Protein AF-A0A950X3Y6-F1 (afdb_monomer)

Sequence (242 aa):
MLLIHPIFLLFLLSPILNGQLRSEVRTFVQRAVPEGIIVFCGDAQAGDHTYELFLLRQHERRGIFIVGQADSTRSQIVYADTSLDLAAGQGFIPPEVVDHLAGLLAVTSPENAISSPADPSDIYPIGAALNTAIQPIAGFMFRSNSTVEILRELQESDAIPIDPAQAPIGAILISPTVYSRNGPVLIGAVGILGLDRQVYEPDFGKGGSWVPRGTLNDWIKRNNYTRQLFGFLLRAHPAVVR

Radius of gyration: 19.1 Å; Cα contacts (8 Å, |Δi|>4): 445; chains: 1; bounding box: 48×41×57 Å

Mean predicted aligned error: 9.98 Å

Foldseek 3Di:
DDDDDDDDPDPPPPPVVPPDDDPQVVVLLCQQEPPKDKDWLDWDDDDQKIKTKIWIGDPLAIWIWIWMDPDPRDIWTQDIWRWPPCVVSPPSDPPRRSVVVNVSVCVVCVVQDDDDFCDLSILQSQQVLVCVVCCQWQVDGQRHSTLVSVVVSCVVDPWDWDDLVPADAQKKKKQGFDADRSHRTDYIFIFGQHPVQFTWGQRSVVSGDTDGPGHSVSCCVVRCVPPDMIITDGHTDPPPPD

Structure (mmCIF, N/CA/C/O backbone):
data_AF-A0A950X3Y6-F1
#
_entry.id   AF-A0A950X3Y6-F1
#
loop_
_atom_site.group_PDB
_atom_site.id
_atom_site.type_symbol
_atom_site.label_atom_id
_atom_site.label_alt_id
_atom_site.label_comp_id
_atom_site.label_asym_id
_atom_site.label_entity_id
_atom_site.label_seq_id
_atom_site.pdbx_PDB_ins_code
_atom_site.Cartn_x
_atom_site.Cartn_y
_atom_site.Cartn_z
_atom_site.occupancy
_atom_site.B_iso_or_equiv
_atom_site.auth_seq_id
_atom_site.auth_comp_id
_atom_site.auth_asym_id
_atom_site.auth_atom_id
_atom_site.pdbx_PDB_model_num
ATOM 1 N N . MET A 1 1 ? 23.419 16.514 30.740 1.00 32.81 1 MET A N 1
ATOM 2 C CA . MET A 1 1 ? 23.377 17.193 29.428 1.00 32.81 1 MET A CA 1
ATOM 3 C C . MET A 1 1 ? 23.601 16.148 28.351 1.00 32.81 1 MET A C 1
ATOM 5 O O . MET A 1 1 ? 24.734 15.784 28.078 1.00 32.81 1 MET A O 1
ATOM 9 N N . LEU A 1 2 ? 22.499 15.602 27.838 1.00 32.84 2 LEU A N 1
ATOM 10 C CA . LEU A 1 2 ? 22.447 14.795 26.623 1.00 32.84 2 LEU A CA 1
ATOM 11 C C . LEU A 1 2 ? 22.308 15.754 25.444 1.00 32.84 2 LEU A C 1
ATOM 13 O O . LEU A 1 2 ? 21.406 16.584 25.478 1.00 32.84 2 LEU A O 1
ATOM 17 N N . LEU A 1 3 ? 23.160 15.627 24.432 1.00 29.06 3 LEU A N 1
ATOM 18 C CA . LEU A 1 3 ? 22.885 16.066 23.061 1.00 29.06 3 LEU A CA 1
ATOM 19 C C . LEU A 1 3 ? 23.927 15.413 22.146 1.00 29.06 3 LEU A C 1
ATOM 21 O O . LEU A 1 3 ? 24.934 16.000 21.771 1.00 29.06 3 LEU A O 1
ATOM 25 N N . ILE A 1 4 ? 23.686 14.141 21.842 1.00 35.12 4 ILE A N 1
ATOM 26 C CA . ILE A 1 4 ? 24.235 13.475 20.664 1.00 35.12 4 ILE A CA 1
ATOM 27 C C . ILE A 1 4 ? 23.011 13.151 19.816 1.00 35.12 4 ILE A C 1
ATOM 29 O O . ILE A 1 4 ? 22.180 12.382 20.286 1.00 35.12 4 ILE A O 1
ATOM 33 N N . HIS A 1 5 ? 22.886 13.797 18.654 1.00 28.08 5 HIS A N 1
ATOM 34 C CA . HIS A 1 5 ? 22.241 13.391 17.386 1.00 28.08 5 HIS A CA 1
ATOM 35 C C . HIS A 1 5 ? 22.128 14.653 16.493 1.00 28.08 5 HIS A C 1
ATOM 37 O O . HIS A 1 5 ? 21.909 15.729 17.052 1.00 28.08 5 HIS A O 1
ATOM 43 N N . PRO A 1 6 ? 22.244 14.577 15.147 1.00 38.50 6 PRO A N 1
ATOM 44 C CA . PRO A 1 6 ? 22.231 13.381 14.304 1.00 38.50 6 PRO A CA 1
ATOM 45 C C . PRO A 1 6 ? 23.420 13.315 13.318 1.00 38.50 6 PRO A C 1
ATOM 47 O O . PRO A 1 6 ? 23.513 14.076 12.358 1.00 38.50 6 PRO A O 1
ATOM 50 N N . ILE A 1 7 ? 24.292 12.325 13.499 1.00 35.47 7 ILE A N 1
ATOM 51 C CA . ILE A 1 7 ? 24.990 11.695 12.374 1.00 35.47 7 ILE A CA 1
ATOM 52 C C . ILE A 1 7 ? 24.038 10.600 11.909 1.00 35.47 7 ILE A C 1
ATOM 54 O O . ILE A 1 7 ? 23.814 9.677 12.674 1.00 35.47 7 ILE A O 1
ATOM 58 N N . PHE A 1 8 ? 23.421 10.761 10.739 1.00 30.84 8 PHE A N 1
ATOM 59 C CA . PHE A 1 8 ? 23.058 9.698 9.785 1.00 30.84 8 PHE A CA 1
ATOM 60 C C . PHE A 1 8 ? 22.229 10.312 8.649 1.00 30.84 8 PHE A C 1
ATOM 62 O O . PHE A 1 8 ? 21.053 10.030 8.455 1.00 30.84 8 PHE A O 1
ATOM 69 N N . LEU A 1 9 ? 22.882 11.172 7.870 1.00 31.69 9 LEU A N 1
ATOM 70 C CA . LEU A 1 9 ? 22.483 11.466 6.497 1.00 31.69 9 LEU A CA 1
ATOM 71 C C . LEU A 1 9 ? 23.306 10.514 5.616 1.00 31.69 9 LEU A C 1
ATOM 73 O O . LEU A 1 9 ? 24.276 10.906 4.973 1.00 31.69 9 LEU A O 1
ATOM 77 N N . LEU A 1 10 ? 23.007 9.213 5.706 1.00 31.02 10 LEU A N 1
ATOM 78 C CA . LEU A 1 10 ? 23.632 8.213 4.842 1.00 31.02 10 LEU A CA 1
ATOM 79 C C . LEU A 1 10 ? 22.970 8.307 3.468 1.00 31.02 10 LEU A C 1
ATOM 81 O O . LEU A 1 10 ? 21.911 7.734 3.221 1.00 31.02 10 LEU A O 1
ATOM 85 N N . PHE A 1 11 ? 23.640 9.011 2.561 1.00 36.50 11 PHE A N 1
ATOM 86 C CA . PHE A 1 11 ? 23.571 8.701 1.143 1.00 36.50 11 PHE A CA 1
ATOM 87 C C . PHE A 1 11 ? 24.065 7.262 0.947 1.00 36.50 11 PHE A C 1
ATOM 89 O O . PHE A 1 11 ? 25.255 7.025 0.766 1.00 36.50 11 PHE A O 1
ATOM 96 N N . LEU A 1 12 ? 23.155 6.292 0.967 1.00 36.03 12 LEU A N 1
ATOM 97 C CA . LEU A 1 12 ? 23.366 5.016 0.288 1.00 36.03 12 LEU A CA 1
ATOM 98 C C . LEU A 1 12 ? 22.612 5.061 -1.041 1.00 36.03 12 LEU A C 1
ATOM 100 O O . LEU A 1 12 ? 21.689 4.298 -1.302 1.00 36.03 12 LEU A O 1
ATOM 104 N N . LEU A 1 13 ? 23.048 5.987 -1.899 1.00 39.34 13 LEU A N 1
ATOM 105 C CA . LEU A 1 13 ? 23.038 5.742 -3.335 1.00 39.34 13 LEU A CA 1
ATOM 106 C C . LEU A 1 13 ? 24.005 4.576 -3.541 1.00 39.34 13 LEU A C 1
ATOM 108 O O . LEU A 1 13 ? 25.219 4.770 -3.527 1.00 39.34 13 LEU A O 1
ATOM 112 N N . SER A 1 14 ? 23.479 3.356 -3.624 1.00 33.72 14 SER A N 1
ATOM 113 C CA . SER A 1 14 ? 24.304 2.183 -3.900 1.00 33.72 14 SER A CA 1
ATOM 114 C C . SER A 1 14 ? 25.126 2.458 -5.175 1.00 33.72 14 SER A C 1
ATOM 116 O O . SER A 1 14 ? 24.531 2.811 -6.194 1.00 33.72 14 SER A O 1
ATOM 118 N N . PRO A 1 15 ? 26.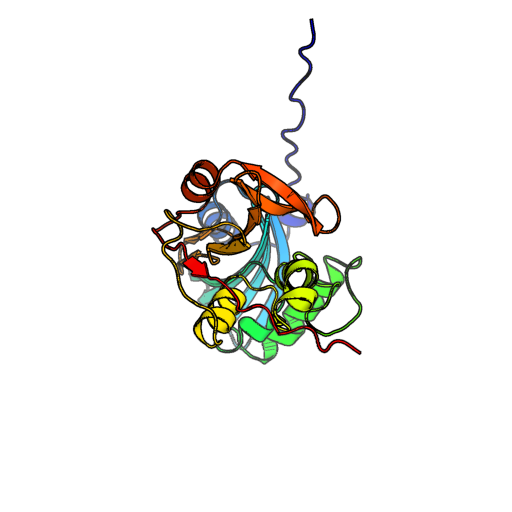468 2.349 -5.168 1.00 38.34 15 PRO A N 1
ATOM 119 C CA . PRO A 1 15 ? 27.323 2.708 -6.309 1.00 38.34 15 PRO A CA 1
ATOM 120 C C . PRO A 1 15 ? 27.077 1.850 -7.565 1.00 38.34 15 PRO A C 1
ATOM 122 O O . PRO A 1 15 ? 27.565 2.180 -8.642 1.00 38.34 15 PRO A O 1
ATOM 125 N N . ILE A 1 16 ? 26.252 0.805 -7.450 1.00 42.06 16 ILE A N 1
ATOM 126 C CA . ILE A 1 16 ? 25.737 -0.008 -8.558 1.00 42.06 16 ILE A CA 1
ATOM 127 C C . ILE A 1 16 ? 24.768 0.804 -9.454 1.00 42.06 16 ILE A C 1
ATOM 129 O O . ILE A 1 16 ? 24.673 0.550 -10.651 1.00 42.06 16 ILE A O 1
ATOM 133 N N . LEU A 1 17 ? 24.125 1.859 -8.927 1.00 44.47 17 LEU A N 1
ATOM 134 C CA . LEU A 1 17 ? 23.201 2.736 -9.670 1.00 44.47 17 LEU A CA 1
ATOM 135 C C . LEU A 1 17 ? 23.866 3.575 -10.774 1.00 44.47 17 LEU A C 1
ATOM 137 O O . LEU A 1 17 ? 23.176 4.056 -11.673 1.00 44.47 17 LEU A O 1
ATOM 141 N N . ASN A 1 18 ? 25.181 3.806 -10.723 1.00 40.81 18 ASN A N 1
ATOM 142 C CA . ASN A 1 18 ? 25.809 4.790 -11.609 1.00 40.81 18 ASN A CA 1
ATOM 143 C C . ASN A 1 18 ? 26.119 4.281 -13.026 1.00 40.81 18 ASN A C 1
ATOM 145 O O . ASN A 1 18 ? 26.407 5.110 -13.884 1.00 40.81 18 ASN A O 1
ATOM 149 N N . GLY A 1 19 ? 26.020 2.972 -13.292 1.00 45.81 19 GLY A N 1
ATOM 150 C CA . GLY A 1 19 ? 26.386 2.395 -14.593 1.00 45.81 19 GLY A CA 1
ATOM 151 C C . GLY A 1 19 ? 25.236 2.063 -15.553 1.00 45.81 19 GLY A C 1
ATOM 152 O O . GLY A 1 19 ? 25.482 2.004 -16.752 1.00 45.81 19 GLY A O 1
ATOM 153 N N . GLN A 1 20 ? 24.009 1.834 -15.065 1.00 61.56 20 GLN A N 1
ATOM 154 C CA . GLN A 1 20 ? 22.943 1.212 -15.880 1.00 61.56 20 GLN A CA 1
ATOM 155 C C . GLN A 1 20 ? 21.674 2.055 -16.074 1.00 61.56 20 GLN A C 1
ATOM 157 O O . GLN A 1 20 ? 20.976 1.858 -17.065 1.00 61.56 20 GLN A O 1
ATOM 162 N N . LEU A 1 21 ? 21.369 3.017 -15.193 1.00 73.25 21 LEU A N 1
ATOM 163 C CA . LEU A 1 21 ? 20.132 3.796 -15.308 1.00 73.25 21 LEU A CA 1
ATOM 164 C C . LEU A 1 21 ? 20.325 5.071 -16.139 1.00 73.25 21 LEU A C 1
ATOM 166 O O . LEU A 1 21 ? 21.166 5.916 -15.805 1.00 73.25 21 LEU A O 1
ATOM 170 N N . ARG A 1 22 ? 19.481 5.241 -17.162 1.00 76.62 22 ARG A N 1
ATOM 171 C CA . ARG A 1 22 ? 19.418 6.442 -18.009 1.00 76.62 22 ARG A CA 1
ATOM 172 C C . ARG A 1 22 ? 19.195 7.719 -17.191 1.00 76.62 22 ARG A C 1
ATOM 174 O O . ARG A 1 22 ? 18.467 7.726 -16.193 1.00 76.62 22 ARG A O 1
ATOM 181 N N . SER A 1 23 ? 19.812 8.818 -17.623 1.00 79.88 23 SER A N 1
ATOM 182 C CA . SER A 1 23 ? 19.736 10.131 -16.964 1.00 79.88 23 SER A CA 1
ATOM 183 C C . SER A 1 23 ? 18.307 10.658 -16.848 1.00 79.88 23 SER A C 1
ATOM 185 O O . SER A 1 23 ? 17.942 11.260 -15.833 1.00 79.88 23 SER A O 1
ATOM 187 N N . GLU A 1 24 ? 17.486 10.411 -17.865 1.00 83.38 24 GLU A N 1
ATOM 188 C CA . GLU A 1 24 ? 16.109 10.898 -17.959 1.00 83.38 24 GLU A CA 1
ATOM 189 C C . GLU A 1 24 ? 15.229 10.204 -16.921 1.00 83.38 24 GLU A C 1
ATOM 191 O O . GLU A 1 24 ? 14.524 10.870 -16.161 1.00 83.38 24 GLU A O 1
ATOM 196 N N . VAL A 1 25 ? 15.342 8.875 -16.833 1.00 85.56 25 VAL A N 1
ATOM 197 C CA . VAL A 1 25 ? 14.636 8.051 -15.846 1.00 85.56 25 VAL A CA 1
ATOM 198 C C . VAL A 1 25 ? 15.043 8.465 -14.444 1.00 85.56 25 VAL A C 1
ATOM 200 O O . VAL A 1 25 ? 14.186 8.720 -13.605 1.00 85.56 25 VAL A O 1
ATOM 203 N N . ARG A 1 26 ? 16.346 8.614 -14.188 1.00 83.88 26 ARG A N 1
ATOM 204 C CA . ARG A 1 26 ? 16.848 9.051 -12.880 1.00 83.88 26 ARG A CA 1
ATOM 205 C C . ARG A 1 26 ? 16.211 10.374 -12.450 1.00 83.88 26 ARG A C 1
ATOM 207 O O . ARG A 1 26 ? 15.714 10.489 -11.332 1.00 83.88 26 ARG A O 1
ATOM 214 N N . THR A 1 27 ? 16.184 11.350 -13.354 1.00 84.75 27 THR A N 1
ATOM 215 C CA . THR A 1 27 ? 15.605 12.679 -13.101 1.00 84.75 27 THR A CA 1
ATOM 216 C C . THR A 1 27 ? 14.086 12.617 -12.931 1.00 84.75 27 THR A C 1
ATOM 218 O O . THR A 1 27 ? 13.503 13.362 -12.142 1.00 84.75 27 THR A O 1
ATOM 221 N N . PHE A 1 28 ? 13.408 11.753 -13.684 1.00 87.06 28 PHE A N 1
ATOM 222 C CA . PHE A 1 28 ? 11.979 11.502 -13.531 1.00 87.06 28 PHE A CA 1
ATOM 223 C C . PHE A 1 28 ? 11.666 10.899 -12.158 1.00 87.06 28 PHE A C 1
ATOM 225 O O . PHE A 1 28 ? 10.874 11.468 -11.412 1.00 87.06 28 PHE A O 1
ATOM 232 N N . VAL A 1 29 ? 12.354 9.821 -11.794 1.00 86.56 29 VAL A N 1
ATOM 233 C CA . VAL A 1 29 ? 12.184 9.086 -10.537 1.00 86.56 29 VAL A CA 1
ATOM 234 C C . VAL A 1 29 ? 12.407 9.983 -9.318 1.00 86.56 29 VAL A C 1
ATOM 236 O O . VAL A 1 29 ? 11.584 9.998 -8.406 1.00 86.56 29 VAL A O 1
ATOM 239 N N . GLN A 1 30 ? 13.462 10.803 -9.327 1.00 83.88 30 GLN A N 1
ATOM 240 C CA . GLN A 1 30 ? 13.740 11.753 -8.241 1.00 83.88 30 GLN A CA 1
ATOM 241 C C . GLN A 1 30 ? 12.623 12.786 -8.038 1.00 83.88 30 GLN A C 1
ATOM 243 O O . GLN A 1 30 ? 12.381 13.217 -6.914 1.00 83.88 30 GLN A O 1
ATOM 248 N N . ARG A 1 31 ? 11.934 13.191 -9.112 1.00 86.00 31 ARG A N 1
ATOM 249 C CA . ARG A 1 31 ? 10.781 14.103 -9.030 1.00 86.00 31 ARG A CA 1
ATOM 250 C C . ARG A 1 31 ? 9.503 13.376 -8.626 1.00 86.00 31 ARG A C 1
ATOM 252 O O . ARG A 1 31 ? 8.691 13.937 -7.899 1.00 86.00 31 ARG A O 1
ATOM 259 N N . ALA A 1 32 ? 9.330 12.148 -9.108 1.00 85.56 32 ALA A N 1
ATOM 260 C CA . ALA A 1 32 ? 8.183 11.306 -8.807 1.00 85.56 32 ALA A CA 1
ATOM 261 C C . ALA A 1 32 ? 8.125 10.914 -7.330 1.00 85.56 32 ALA A C 1
ATOM 263 O O . ALA A 1 32 ? 7.038 10.760 -6.787 1.00 85.56 32 ALA A O 1
ATOM 264 N N . VAL A 1 33 ? 9.269 10.781 -6.668 1.00 82.50 33 VAL A N 1
ATOM 265 C CA . VAL A 1 33 ? 9.322 10.417 -5.256 1.00 82.50 33 VAL A CA 1
ATOM 266 C C . VAL A 1 33 ? 10.188 11.414 -4.482 1.00 82.50 33 VAL A C 1
ATOM 268 O O . VAL A 1 33 ? 11.354 11.135 -4.181 1.00 82.50 33 VAL A O 1
ATOM 271 N N . PRO A 1 34 ? 9.637 12.586 -4.137 1.00 69.81 34 PRO A N 1
ATOM 272 C CA . PRO A 1 34 ? 10.367 13.539 -3.321 1.00 69.81 34 PRO A CA 1
ATOM 273 C C . PRO A 1 34 ? 10.636 12.941 -1.932 1.00 69.81 34 PRO A C 1
ATOM 275 O O . PRO A 1 34 ? 9.748 12.359 -1.315 1.00 69.81 34 PRO A O 1
ATOM 278 N N . GLU A 1 35 ? 11.871 13.095 -1.445 1.00 74.62 35 GLU A N 1
ATOM 279 C CA . GLU A 1 35 ? 12.276 12.765 -0.064 1.00 74.62 35 GLU A CA 1
ATOM 280 C C . GLU A 1 35 ? 12.209 11.265 0.319 1.00 74.62 35 GLU A C 1
ATOM 282 O O . GLU A 1 35 ? 12.361 10.913 1.491 1.00 74.62 35 GLU A O 1
ATOM 287 N N . GLY A 1 36 ? 12.034 10.365 -0.657 1.00 74.88 36 GLY A N 1
ATOM 288 C CA . GLY A 1 36 ? 12.075 8.911 -0.466 1.00 74.88 36 GLY A CA 1
ATOM 289 C C . GLY A 1 36 ? 13.442 8.280 -0.765 1.00 74.88 36 GLY A C 1
ATOM 290 O O . GLY A 1 36 ? 14.256 8.821 -1.513 1.00 74.88 36 GLY A O 1
ATOM 291 N N . ILE A 1 37 ? 13.687 7.094 -0.204 1.00 80.81 37 ILE A N 1
ATOM 292 C CA . ILE A 1 37 ? 14.790 6.211 -0.608 1.00 80.81 37 ILE A CA 1
ATOM 293 C C . ILE A 1 37 ? 14.275 5.309 -1.724 1.00 80.81 37 ILE A C 1
ATOM 295 O O . ILE A 1 37 ? 13.248 4.653 -1.566 1.00 80.81 37 ILE A O 1
ATOM 299 N N . ILE A 1 38 ? 15.004 5.260 -2.834 1.00 81.94 38 ILE A N 1
ATOM 300 C CA . ILE A 1 38 ? 14.602 4.526 -4.031 1.00 81.94 38 ILE A CA 1
ATOM 301 C C . ILE A 1 38 ? 15.713 3.557 -4.412 1.00 81.94 38 ILE A C 1
ATOM 303 O O . ILE A 1 38 ? 16.882 3.944 -4.480 1.00 81.94 38 ILE A O 1
ATOM 307 N N . VAL A 1 39 ? 15.345 2.309 -4.680 1.00 82.44 39 VAL A N 1
ATOM 308 C CA . VAL A 1 39 ? 16.257 1.248 -5.107 1.00 82.44 39 VAL A CA 1
ATOM 309 C C . VAL A 1 39 ? 15.778 0.721 -6.450 1.00 82.44 39 VAL A C 1
ATOM 311 O O . VAL A 1 39 ? 14.642 0.279 -6.565 1.00 82.44 39 VAL A O 1
ATOM 314 N N . PHE A 1 40 ? 16.637 0.776 -7.465 1.00 85.00 40 PHE A N 1
ATOM 315 C CA . PHE A 1 40 ? 16.382 0.127 -8.749 1.00 85.00 40 PHE A CA 1
ATOM 316 C C . PHE A 1 40 ? 16.613 -1.381 -8.615 1.00 85.00 40 PHE A C 1
ATOM 318 O O . PHE A 1 40 ? 17.670 -1.791 -8.133 1.00 85.00 40 PHE A O 1
ATOM 325 N N . CYS A 1 41 ? 15.635 -2.184 -9.031 1.00 83.19 41 CYS A N 1
ATOM 326 C CA . CYS A 1 41 ? 15.679 -3.646 -8.926 1.00 83.19 41 CYS A CA 1
ATOM 327 C C . CYS A 1 41 ? 16.042 -4.329 -10.248 1.00 83.19 41 CYS A C 1
ATOM 329 O O . CYS A 1 41 ? 16.530 -5.454 -10.241 1.00 83.19 41 CYS A O 1
ATOM 331 N N . GLY A 1 42 ? 15.806 -3.655 -11.372 1.00 85.31 42 GLY A N 1
ATOM 332 C CA . GLY A 1 42 ? 16.021 -4.181 -12.715 1.00 85.31 42 GLY A CA 1
ATOM 333 C C . GLY A 1 42 ? 14.907 -3.752 -13.663 1.00 85.31 42 GLY A C 1
ATOM 334 O O . GLY A 1 42 ? 14.001 -3.001 -13.287 1.00 85.31 42 GLY A O 1
ATOM 335 N N . ASP A 1 43 ? 14.984 -4.231 -14.897 1.00 89.19 43 ASP A N 1
ATOM 336 C CA . ASP A 1 43 ? 14.019 -3.937 -15.946 1.00 89.19 43 ASP A CA 1
ATOM 337 C C . ASP A 1 43 ? 13.536 -5.198 -16.663 1.00 89.19 43 ASP A C 1
ATOM 339 O O . ASP A 1 43 ? 14.167 -6.252 -16.623 1.00 89.19 43 ASP A O 1
ATOM 343 N N . ALA A 1 44 ? 12.388 -5.067 -17.313 1.00 88.88 44 ALA A N 1
ATOM 344 C CA . ALA A 1 44 ? 11.788 -6.075 -18.164 1.00 88.88 44 ALA A CA 1
ATOM 345 C C . ALA A 1 44 ? 11.319 -5.428 -19.472 1.00 88.88 44 ALA A C 1
ATOM 347 O O . ALA A 1 44 ? 10.968 -4.247 -19.516 1.00 88.88 44 ALA A O 1
ATOM 348 N N . GLN A 1 45 ? 11.308 -6.213 -20.545 1.00 87.44 45 GLN A N 1
ATOM 349 C CA . GLN A 1 45 ? 10.961 -5.751 -21.887 1.00 87.44 45 GLN A CA 1
ATOM 350 C C . GLN A 1 45 ? 9.665 -6.412 -22.354 1.00 87.44 45 GLN A C 1
ATOM 352 O O . GLN A 1 45 ? 9.490 -7.618 -22.179 1.00 87.44 45 GLN A O 1
ATOM 357 N N . ALA A 1 46 ? 8.795 -5.637 -22.996 1.00 87.19 46 ALA A N 1
ATOM 358 C CA . ALA A 1 46 ? 7.649 -6.145 -23.746 1.00 87.19 46 ALA A CA 1
ATOM 359 C C . ALA A 1 46 ? 7.453 -5.325 -25.022 1.00 87.19 46 ALA A C 1
ATOM 361 O O . ALA A 1 46 ? 7.183 -4.122 -24.978 1.00 87.19 46 ALA A O 1
ATOM 362 N N . GLY A 1 47 ? 7.620 -5.980 -26.174 1.00 83.94 47 GLY A N 1
ATOM 363 C CA . GLY A 1 47 ? 7.706 -5.291 -27.462 1.00 83.94 47 GLY A CA 1
ATOM 364 C C . GLY A 1 47 ? 8.823 -4.241 -27.453 1.00 83.94 47 GLY A C 1
ATOM 365 O O . GLY A 1 47 ? 9.946 -4.540 -27.057 1.00 83.94 47 GLY A O 1
ATOM 366 N N . ASP A 1 48 ? 8.486 -3.010 -27.841 1.00 83.19 48 ASP A N 1
ATOM 367 C CA . ASP A 1 48 ? 9.412 -1.865 -27.859 1.00 83.19 48 ASP A CA 1
ATOM 368 C C . ASP A 1 48 ? 9.455 -1.078 -26.531 1.00 83.19 48 ASP A C 1
ATOM 370 O O . ASP A 1 48 ? 10.027 0.012 -26.469 1.00 83.19 48 ASP A O 1
ATOM 374 N N . HIS A 1 49 ? 8.813 -1.586 -25.473 1.00 85.88 49 HIS A N 1
ATOM 375 C CA . HIS A 1 49 ? 8.665 -0.882 -24.200 1.00 85.88 49 HIS A CA 1
ATOM 376 C C . HIS A 1 49 ? 9.526 -1.524 -23.113 1.00 85.88 49 HIS A C 1
ATOM 378 O O . HIS A 1 49 ? 9.496 -2.738 -22.899 1.00 85.88 49 HIS A O 1
ATOM 384 N N . THR A 1 50 ? 10.238 -0.675 -22.373 1.00 87.75 50 THR A N 1
ATOM 385 C CA . THR A 1 50 ? 10.986 -1.061 -21.175 1.00 87.75 50 THR A CA 1
ATOM 386 C C . THR A 1 50 ? 10.206 -0.679 -19.921 1.00 87.75 50 THR A C 1
ATOM 388 O O . THR A 1 50 ? 9.713 0.449 -19.804 1.00 87.75 50 THR A O 1
ATOM 391 N N . TYR A 1 51 ? 10.142 -1.610 -18.975 1.00 90.25 51 TYR A N 1
ATOM 392 C CA . TYR A 1 51 ? 9.516 -1.453 -17.669 1.00 90.25 51 TYR A CA 1
ATOM 393 C C . TYR A 1 51 ? 10.580 -1.590 -16.591 1.00 90.25 51 TYR A C 1
ATOM 395 O O . TYR A 1 51 ? 11.173 -2.649 -16.429 1.00 90.25 51 TYR A O 1
ATOM 403 N N . GLU A 1 52 ? 10.821 -0.517 -15.855 1.00 90.81 52 GLU A N 1
ATOM 404 C CA . GLU A 1 52 ? 11.830 -0.444 -14.804 1.00 90.81 52 GLU A CA 1
ATOM 405 C C . GLU A 1 52 ? 11.142 -0.537 -13.441 1.00 90.81 52 GLU A C 1
ATOM 407 O O . GLU A 1 52 ? 10.205 0.213 -13.142 1.00 90.81 52 GLU A O 1
ATOM 412 N N . LEU A 1 53 ? 11.609 -1.467 -12.613 1.00 89.00 53 LEU A N 1
ATOM 413 C CA . LEU A 1 53 ? 11.076 -1.717 -11.283 1.00 89.00 53 LEU A CA 1
ATOM 414 C C . LEU A 1 53 ? 11.925 -1.023 -10.225 1.00 89.00 53 LEU A C 1
ATOM 416 O O . LEU A 1 53 ? 13.154 -1.157 -10.184 1.00 89.00 53 LEU A O 1
ATOM 420 N N . PHE A 1 54 ? 11.236 -0.356 -9.308 1.00 88.44 54 PHE A N 1
ATOM 421 C CA . PHE A 1 54 ? 11.855 0.303 -8.178 1.00 88.44 54 PHE A CA 1
ATOM 422 C C . PHE A 1 54 ? 11.162 -0.074 -6.874 1.00 88.44 54 PHE A C 1
ATOM 424 O O . PHE A 1 54 ? 9.935 -0.032 -6.762 1.00 88.44 54 PHE A O 1
ATOM 431 N N . LEU A 1 55 ? 11.970 -0.358 -5.856 1.00 85.62 55 LEU A N 1
ATOM 432 C CA . LEU A 1 55 ? 11.528 -0.365 -4.471 1.00 85.62 55 LEU A CA 1
ATOM 433 C C . LEU A 1 55 ? 11.605 1.052 -3.920 1.00 85.62 55 LEU A C 1
ATOM 435 O O . LEU A 1 55 ? 12.620 1.743 -4.041 1.00 85.62 55 LEU A O 1
ATOM 439 N N . LEU A 1 56 ? 10.523 1.463 -3.280 1.00 82.81 56 LEU A N 1
ATOM 440 C CA . LEU A 1 56 ? 10.383 2.761 -2.661 1.00 82.81 56 LEU A CA 1
ATOM 441 C C . LEU A 1 56 ? 10.275 2.615 -1.148 1.00 82.81 56 LEU A C 1
ATOM 443 O O . LEU A 1 56 ? 9.537 1.777 -0.634 1.00 82.81 56 LEU A O 1
ATOM 447 N N . ARG A 1 57 ? 10.967 3.488 -0.421 1.00 80.25 57 ARG A N 1
ATOM 448 C CA . ARG A 1 57 ? 10.814 3.659 1.018 1.00 80.25 57 ARG A CA 1
ATOM 449 C C . ARG A 1 57 ? 10.599 5.128 1.362 1.00 80.25 57 ARG A C 1
ATOM 451 O O . ARG A 1 57 ? 11.447 5.968 1.075 1.00 80.25 57 ARG A O 1
ATOM 458 N N . GLN A 1 58 ? 9.498 5.417 2.045 1.00 79.12 58 GLN A N 1
ATOM 459 C CA . GLN A 1 58 ? 9.159 6.750 2.542 1.00 79.12 58 GLN A CA 1
ATOM 460 C C . GLN A 1 58 ? 8.876 6.643 4.042 1.00 79.12 58 GLN A C 1
ATOM 462 O O . GLN A 1 58 ? 7.942 5.963 4.463 1.00 79.12 58 GLN A O 1
ATOM 467 N N . HIS A 1 59 ? 9.716 7.273 4.867 1.00 78.81 59 HIS A N 1
ATOM 468 C CA . HIS A 1 59 ? 9.729 7.056 6.319 1.00 78.81 59 HIS A CA 1
ATOM 469 C C . HIS A 1 59 ? 9.873 5.554 6.680 1.00 78.81 59 HIS A C 1
ATOM 471 O O . HIS A 1 59 ? 10.866 4.908 6.328 1.00 78.81 59 HIS A O 1
ATOM 477 N N . GLU A 1 60 ? 8.896 4.989 7.392 1.00 72.56 60 GLU A N 1
ATOM 478 C CA . GLU A 1 60 ? 8.830 3.568 7.773 1.00 72.56 60 GLU A CA 1
ATOM 479 C C . GLU A 1 60 ? 7.986 2.734 6.798 1.00 72.56 60 GLU A C 1
ATOM 481 O O . GLU A 1 60 ? 7.782 1.542 7.017 1.00 72.56 60 GLU A O 1
ATOM 486 N N . ARG A 1 61 ? 7.505 3.349 5.715 1.00 79.38 61 ARG A N 1
ATOM 487 C CA . ARG A 1 61 ? 6.675 2.706 4.696 1.00 79.38 61 ARG A CA 1
ATOM 488 C C . ARG A 1 61 ? 7.534 2.200 3.565 1.00 79.38 61 ARG A C 1
ATOM 490 O O . ARG A 1 61 ? 8.562 2.799 3.239 1.00 79.38 61 ARG A O 1
ATOM 497 N N . ARG A 1 62 ? 7.085 1.113 2.956 1.00 79.12 62 ARG A N 1
ATOM 498 C CA . ARG A 1 62 ? 7.695 0.540 1.765 1.00 79.12 62 ARG A CA 1
ATOM 499 C C . ARG A 1 62 ? 6.622 0.294 0.723 1.00 79.12 62 ARG A C 1
ATOM 501 O O . ARG A 1 62 ? 5.449 0.165 1.056 1.00 79.12 62 ARG A O 1
ATOM 508 N N . GLY A 1 63 ? 7.053 0.266 -0.521 1.00 83.56 63 GLY A N 1
ATOM 509 C CA . GLY A 1 63 ? 6.206 -0.033 -1.653 1.00 83.56 63 GLY A CA 1
ATOM 510 C C . GLY A 1 63 ? 7.037 -0.260 -2.900 1.00 83.56 63 GLY A C 1
ATOM 511 O O . GLY A 1 63 ? 8.270 -0.197 -2.872 1.00 83.56 63 GLY A O 1
ATOM 512 N N . ILE A 1 64 ? 6.346 -0.484 -4.000 1.00 86.62 64 ILE A N 1
ATOM 513 C CA . ILE A 1 64 ? 6.916 -0.512 -5.338 1.00 86.62 64 ILE A CA 1
ATOM 514 C C . ILE A 1 64 ? 6.359 0.617 -6.161 1.00 86.62 64 ILE A C 1
ATOM 516 O O . ILE A 1 64 ? 5.242 1.088 -5.953 1.00 86.62 64 ILE A O 1
ATOM 520 N N . PHE A 1 65 ? 7.134 1.006 -7.156 1.00 90.06 65 PHE A N 1
ATOM 521 C CA . PHE A 1 65 ? 6.582 1.659 -8.320 1.00 90.06 65 PHE A CA 1
ATOM 522 C C . PHE A 1 65 ? 7.307 1.176 -9.569 1.00 90.06 65 PHE A C 1
ATOM 524 O O . PHE A 1 65 ? 8.474 0.779 -9.536 1.00 90.06 65 PHE A O 1
ATOM 531 N N . ILE A 1 66 ? 6.579 1.192 -10.674 1.00 90.94 66 ILE A N 1
ATOM 532 C CA . ILE A 1 66 ? 7.035 0.729 -11.974 1.00 90.94 66 ILE A CA 1
ATOM 533 C C . ILE A 1 66 ? 6.957 1.898 -12.933 1.00 90.94 66 ILE A C 1
ATOM 535 O O . ILE A 1 66 ? 5.912 2.543 -13.084 1.00 90.94 66 ILE A O 1
ATOM 539 N N . VAL A 1 67 ? 8.079 2.154 -13.589 1.00 91.50 67 VAL A N 1
ATOM 540 C CA . VAL A 1 67 ? 8.191 3.150 -14.644 1.00 91.50 67 VAL A CA 1
ATOM 541 C C . VAL A 1 67 ? 8.129 2.425 -15.973 1.00 91.50 67 VAL A C 1
ATOM 543 O O . VAL A 1 67 ? 8.937 1.547 -16.244 1.00 91.50 67 VAL A O 1
ATOM 546 N N . GLY A 1 68 ? 7.162 2.792 -16.803 1.00 89.06 68 GLY A N 1
ATOM 547 C CA . GLY A 1 68 ? 7.090 2.334 -18.184 1.00 89.06 68 GLY A CA 1
ATOM 548 C C . GLY A 1 68 ? 7.578 3.423 -19.120 1.00 89.06 68 GLY A C 1
ATOM 549 O O . GLY A 1 68 ? 7.299 4.611 -18.913 1.00 89.06 68 GLY A O 1
ATOM 550 N N . GLN A 1 69 ? 8.268 3.015 -20.176 1.00 81.25 69 GLN A N 1
ATOM 551 C CA . GLN A 1 69 ? 8.617 3.901 -21.276 1.00 81.25 69 GLN A CA 1
ATOM 552 C C . GLN A 1 69 ? 7.683 3.685 -22.450 1.00 81.25 69 GLN A C 1
ATOM 554 O O . GLN A 1 69 ? 7.670 2.605 -23.024 1.00 81.25 69 GLN A O 1
ATOM 559 N N . ALA A 1 70 ? 6.915 4.717 -22.794 1.00 63.94 70 ALA A N 1
ATOM 560 C CA . ALA A 1 70 ? 6.041 4.700 -23.968 1.00 63.94 70 ALA A CA 1
ATOM 561 C C . ALA A 1 70 ? 6.812 4.964 -25.277 1.00 63.94 70 ALA A C 1
ATOM 563 O O . ALA A 1 70 ? 6.356 4.588 -26.350 1.00 63.94 70 ALA A O 1
ATOM 564 N N . ASP A 1 71 ? 7.964 5.640 -25.187 1.00 63.88 71 ASP A N 1
ATOM 565 C CA . ASP A 1 71 ? 8.905 5.899 -26.280 1.00 63.88 71 ASP A CA 1
ATOM 566 C C . ASP A 1 71 ? 10.315 6.179 -25.714 1.00 63.88 71 ASP A C 1
ATOM 568 O O . ASP A 1 71 ? 10.510 6.233 -24.495 1.00 63.88 71 ASP A O 1
ATOM 572 N N . SER A 1 72 ? 11.305 6.400 -26.588 1.00 59.88 72 SER A N 1
ATOM 573 C CA . SER A 1 72 ? 12.708 6.659 -26.215 1.00 59.88 72 SER A CA 1
ATOM 574 C C . SER A 1 72 ? 12.936 7.931 -25.383 1.00 59.88 72 SER A C 1
ATOM 576 O O . SER A 1 72 ? 14.058 8.172 -24.936 1.00 59.88 72 SER A O 1
ATOM 578 N N . THR A 1 73 ? 11.904 8.749 -25.162 1.00 65.38 73 THR A N 1
ATOM 579 C CA . THR A 1 73 ? 12.006 10.066 -24.518 1.00 65.38 73 THR A CA 1
ATOM 580 C C . THR A 1 73 ? 11.054 10.268 -23.339 1.00 65.38 73 THR A C 1
ATOM 582 O O . THR A 1 73 ? 11.237 11.216 -22.571 1.00 65.38 73 THR A O 1
ATOM 585 N N . ARG A 1 74 ? 10.040 9.411 -23.160 1.00 78.81 74 ARG A N 1
ATOM 586 C CA . ARG A 1 74 ? 8.967 9.613 -22.176 1.00 78.81 74 ARG A CA 1
ATOM 587 C C . ARG A 1 74 ? 8.820 8.431 -21.231 1.00 78.81 74 ARG A C 1
ATOM 589 O O . ARG A 1 74 ? 8.323 7.366 -21.588 1.00 78.81 74 ARG A O 1
ATOM 596 N N . SER A 1 75 ? 9.207 8.682 -19.983 1.00 87.50 75 SER A N 1
ATOM 597 C CA . SER A 1 75 ? 8.979 7.804 -18.834 1.00 87.50 75 SER A CA 1
ATOM 598 C C . SER A 1 75 ? 7.730 8.245 -18.068 1.00 87.50 75 SER A C 1
ATOM 600 O O . SER A 1 75 ? 7.519 9.444 -17.880 1.00 87.50 75 SER A O 1
ATOM 602 N N . GLN A 1 76 ? 6.914 7.291 -17.625 1.00 90.19 76 GLN A N 1
ATOM 603 C CA . GLN A 1 76 ? 5.730 7.541 -16.797 1.00 90.19 76 GLN A CA 1
ATOM 604 C C . GLN A 1 76 ? 5.575 6.455 -15.730 1.00 90.19 76 GLN A C 1
ATOM 606 O O . GLN A 1 76 ? 5.994 5.316 -15.935 1.00 90.19 76 GLN A O 1
ATOM 611 N N . ILE A 1 77 ? 4.927 6.785 -14.612 1.00 90.69 77 ILE A N 1
ATOM 612 C CA . ILE A 1 77 ? 4.530 5.772 -13.626 1.00 90.69 77 ILE A CA 1
ATOM 613 C C . ILE A 1 77 ? 3.371 4.967 -14.212 1.00 90.69 77 ILE A C 1
ATOM 615 O O . ILE A 1 77 ? 2.328 5.528 -14.558 1.00 90.69 77 ILE A O 1
ATOM 619 N N . VAL A 1 78 ? 3.568 3.657 -14.318 1.00 89.94 78 VAL A N 1
ATOM 620 C CA . VAL A 1 78 ? 2.551 2.694 -14.764 1.00 89.94 78 VAL A CA 1
ATOM 621 C C . VAL A 1 78 ? 1.788 2.145 -13.566 1.00 89.94 78 VAL A C 1
ATOM 623 O O . VAL A 1 78 ? 0.564 2.048 -13.599 1.00 89.94 78 VAL A O 1
ATOM 626 N N . TYR A 1 79 ? 2.509 1.850 -12.489 1.00 89.19 79 TYR A N 1
ATOM 627 C CA . TYR A 1 79 ? 1.959 1.260 -11.279 1.00 89.19 79 TYR A CA 1
ATOM 628 C C . TYR A 1 79 ? 2.736 1.743 -10.057 1.00 89.19 79 TYR A C 1
ATOM 630 O O . TYR A 1 79 ? 3.949 1.938 -10.148 1.00 89.19 79 TYR A O 1
ATOM 638 N N . ALA A 1 80 ? 2.058 1.940 -8.930 1.00 88.81 80 ALA A N 1
ATOM 639 C CA . ALA A 1 80 ? 2.696 2.161 -7.639 1.00 88.81 80 ALA A CA 1
ATOM 640 C C . ALA A 1 80 ? 1.778 1.696 -6.510 1.00 88.81 80 ALA A C 1
ATOM 642 O O . ALA A 1 80 ? 0.596 2.039 -6.505 1.00 88.81 80 ALA A O 1
ATOM 643 N N . ASP A 1 81 ? 2.326 0.959 -5.547 1.00 85.38 81 ASP A N 1
ATOM 644 C CA . ASP A 1 81 ? 1.567 0.488 -4.389 1.00 85.38 81 ASP A CA 1
ATOM 645 C C . ASP A 1 81 ? 2.460 0.137 -3.187 1.00 85.38 81 ASP A C 1
ATOM 647 O O . ASP A 1 81 ? 3.684 0.099 -3.295 1.00 85.38 81 ASP A O 1
ATOM 651 N N . THR A 1 82 ? 1.847 -0.117 -2.030 1.00 81.00 82 THR A N 1
ATOM 652 C CA . THR A 1 82 ? 2.484 -0.602 -0.799 1.00 81.00 82 THR A CA 1
ATOM 653 C C . THR A 1 82 ? 2.838 -2.082 -0.847 1.00 81.00 82 THR A C 1
ATOM 655 O O . THR A 1 82 ? 3.816 -2.481 -0.221 1.00 81.00 82 THR A O 1
ATOM 658 N N . SER A 1 83 ? 2.048 -2.901 -1.548 1.00 73.94 83 SER A N 1
ATOM 659 C CA . SER A 1 83 ? 2.318 -4.337 -1.682 1.00 73.94 83 SER A CA 1
ATOM 660 C C . SER A 1 83 ? 3.226 -4.616 -2.861 1.00 73.94 83 SER A C 1
ATOM 662 O O . SER A 1 83 ? 3.150 -3.942 -3.889 1.00 73.94 83 SER A O 1
ATOM 664 N N . LEU A 1 84 ? 4.062 -5.639 -2.705 1.00 66.06 84 LEU A N 1
ATOM 665 C CA . LEU A 1 84 ? 4.872 -6.182 -3.789 1.00 66.06 84 LEU A CA 1
ATOM 666 C C . LEU A 1 84 ? 4.107 -7.188 -4.650 1.00 66.06 84 LEU A C 1
ATOM 668 O O . LEU A 1 84 ? 4.690 -7.783 -5.555 1.00 66.06 84 LEU A O 1
ATOM 672 N N . ASP A 1 85 ? 2.815 -7.372 -4.382 1.00 68.00 85 ASP A N 1
ATOM 673 C CA . ASP A 1 85 ? 1.928 -8.165 -5.211 1.00 68.00 85 ASP A CA 1
ATOM 674 C C . ASP A 1 85 ? 1.682 -7.457 -6.548 1.00 68.00 85 ASP A C 1
ATOM 676 O O . ASP A 1 85 ? 0.796 -6.613 -6.710 1.00 68.00 85 ASP A O 1
ATOM 680 N N . LEU A 1 86 ? 2.500 -7.818 -7.534 1.00 70.19 86 LEU A N 1
ATOM 681 C CA . LEU A 1 86 ? 2.363 -7.348 -8.907 1.00 70.19 86 LEU A CA 1
ATOM 682 C C . LEU A 1 86 ? 1.083 -7.853 -9.583 1.00 70.19 86 LEU A C 1
ATOM 684 O O . LEU A 1 86 ? 0.700 -7.294 -10.613 1.00 70.19 86 LEU A O 1
ATOM 688 N N . ALA A 1 87 ? 0.397 -8.860 -9.023 1.00 64.38 87 ALA A N 1
ATOM 689 C CA . ALA A 1 87 ? -0.878 -9.321 -9.559 1.00 64.38 87 ALA A CA 1
ATOM 690 C C . ALA A 1 87 ? -1.971 -8.249 -9.425 1.00 64.38 87 ALA A C 1
ATOM 692 O O . ALA A 1 87 ? -2.816 -8.134 -10.311 1.00 64.38 87 ALA A O 1
ATOM 693 N N . ALA A 1 88 ? -1.905 -7.394 -8.399 1.00 61.41 88 ALA A N 1
ATOM 694 C CA . ALA A 1 88 ? -2.795 -6.236 -8.262 1.00 61.41 88 ALA A CA 1
ATOM 695 C C . ALA A 1 88 ? -2.582 -5.180 -9.371 1.00 61.41 88 ALA A C 1
ATOM 697 O O . ALA A 1 88 ? -3.474 -4.387 -9.666 1.00 61.41 88 ALA A O 1
ATOM 698 N N . GLY A 1 89 ? -1.425 -5.199 -10.042 1.00 58.72 89 GLY A N 1
ATOM 699 C CA . GLY A 1 89 ? -1.121 -4.363 -11.206 1.00 58.72 89 GLY A CA 1
ATOM 700 C C . GLY A 1 89 ? -1.563 -4.949 -12.555 1.00 58.72 89 GLY A C 1
ATOM 701 O O . GLY A 1 89 ? -1.301 -4.332 -13.597 1.00 58.72 89 GLY A O 1
ATOM 702 N N . GLN A 1 90 ? -2.205 -6.125 -12.579 1.00 65.75 90 GLN A N 1
ATOM 703 C CA . GLN A 1 90 ? -2.682 -6.752 -13.816 1.00 65.75 90 GLN A CA 1
ATOM 704 C C . GLN A 1 90 ? -3.693 -5.836 -14.524 1.00 65.75 90 GLN A C 1
ATOM 706 O O . GLN A 1 90 ? -4.697 -5.418 -13.955 1.00 65.75 90 GLN A O 1
ATOM 711 N N . GLY A 1 91 ? -3.401 -5.492 -15.780 1.00 71.38 91 GLY A N 1
ATOM 712 C CA . GLY A 1 91 ? -4.161 -4.514 -16.572 1.00 71.38 91 GLY A CA 1
ATOM 713 C C . GLY A 1 91 ? -3.426 -3.188 -16.792 1.00 71.38 91 GLY A C 1
ATOM 714 O O . GLY A 1 91 ? -3.692 -2.509 -17.783 1.00 71.38 91 GLY A O 1
ATOM 715 N N . PHE A 1 92 ? -2.453 -2.855 -15.940 1.00 78.06 92 PHE A N 1
ATOM 716 C CA . PHE A 1 92 ? -1.527 -1.735 -16.159 1.00 78.06 92 PHE A CA 1
ATOM 717 C C . PHE A 1 92 ? -0.184 -2.204 -16.724 1.00 78.06 92 PHE A C 1
ATOM 719 O O . PHE A 1 92 ? 0.451 -1.488 -17.498 1.00 78.06 92 PHE A O 1
ATOM 726 N N . ILE A 1 93 ? 0.232 -3.413 -16.347 1.00 84.44 93 ILE A N 1
ATOM 727 C CA . ILE A 1 93 ? 1.498 -4.032 -16.739 1.00 84.44 93 ILE A CA 1
ATOM 728 C C . ILE A 1 93 ? 1.197 -5.185 -17.714 1.00 84.44 93 ILE A C 1
ATOM 730 O O . ILE A 1 93 ? 0.271 -5.959 -17.444 1.00 84.44 93 ILE A O 1
ATOM 734 N N . PRO A 1 94 ? 1.939 -5.329 -18.832 1.00 85.94 94 PRO A N 1
ATOM 735 C CA . PRO A 1 94 ? 1.788 -6.474 -19.727 1.00 85.94 94 PRO A CA 1
ATOM 736 C C . PRO A 1 94 ? 2.020 -7.800 -18.985 1.00 85.94 94 PRO A C 1
ATOM 738 O O . PRO A 1 94 ? 2.965 -7.876 -18.196 1.00 85.94 94 PRO A O 1
ATOM 741 N N . PRO A 1 95 ? 1.216 -8.851 -19.223 1.00 83.62 95 PRO A N 1
ATOM 742 C CA . PRO A 1 95 ? 1.361 -10.130 -18.525 1.00 83.62 95 PRO A CA 1
ATOM 743 C C . PRO A 1 95 ? 2.772 -10.723 -18.615 1.00 83.62 95 PRO A C 1
ATOM 745 O O . PRO A 1 95 ? 3.290 -11.214 -17.618 1.00 83.62 95 PRO A O 1
ATOM 748 N N . GLU A 1 96 ? 3.435 -10.605 -19.769 1.00 84.31 96 GLU A N 1
ATOM 749 C CA . GLU A 1 96 ? 4.805 -11.091 -19.979 1.00 84.31 96 GLU A CA 1
ATOM 750 C C . GLU A 1 96 ? 5.867 -10.366 -19.129 1.00 84.31 96 GLU A C 1
ATOM 752 O O . GLU A 1 96 ? 6.953 -10.898 -18.904 1.00 84.31 96 GLU A O 1
ATOM 757 N N . VAL A 1 97 ? 5.558 -9.164 -18.634 1.00 86.94 97 VAL A N 1
ATOM 758 C CA . VAL A 1 97 ? 6.436 -8.364 -17.766 1.00 86.94 97 VAL A CA 1
ATOM 759 C C . VAL A 1 97 ? 6.246 -8.739 -16.298 1.00 86.94 97 VAL A C 1
ATOM 761 O O . VAL A 1 97 ? 7.205 -8.681 -15.528 1.00 86.94 97 VAL A O 1
ATOM 764 N N . VAL A 1 98 ? 5.033 -9.141 -15.903 1.00 84.81 98 VAL A N 1
ATOM 765 C CA . VAL A 1 98 ? 4.679 -9.419 -14.501 1.00 84.81 98 VAL A CA 1
ATOM 766 C C . VAL A 1 98 ? 5.586 -10.495 -13.904 1.00 84.81 98 VAL A C 1
ATOM 768 O O . VAL A 1 98 ? 6.193 -10.257 -12.861 1.00 84.81 98 VAL A O 1
ATOM 771 N N . ASP A 1 99 ? 5.749 -11.631 -14.588 1.00 82.00 99 ASP A N 1
ATOM 772 C CA . ASP A 1 99 ? 6.564 -12.751 -14.094 1.00 82.00 99 ASP A CA 1
ATOM 773 C C . ASP A 1 99 ? 8.046 -12.374 -13.955 1.00 82.00 99 ASP A C 1
ATOM 775 O O . ASP A 1 99 ? 8.711 -12.747 -12.985 1.00 82.00 99 ASP A O 1
ATOM 779 N N . HIS A 1 100 ? 8.569 -11.588 -14.901 1.00 83.88 100 HIS A N 1
ATOM 780 C CA . HIS A 1 100 ? 9.955 -11.130 -14.859 1.00 83.88 100 HIS A CA 1
ATOM 781 C C . HIS A 1 100 ? 10.189 -10.195 -13.669 1.00 83.88 100 HIS A C 1
ATOM 783 O O . HIS A 1 100 ? 11.125 -10.391 -12.891 1.00 83.88 100 HIS A O 1
ATOM 789 N N . LEU A 1 101 ? 9.329 -9.187 -13.500 1.00 85.06 101 LEU A N 1
ATOM 790 C CA . LEU A 1 101 ? 9.438 -8.242 -12.390 1.00 85.06 101 LEU A CA 1
ATOM 791 C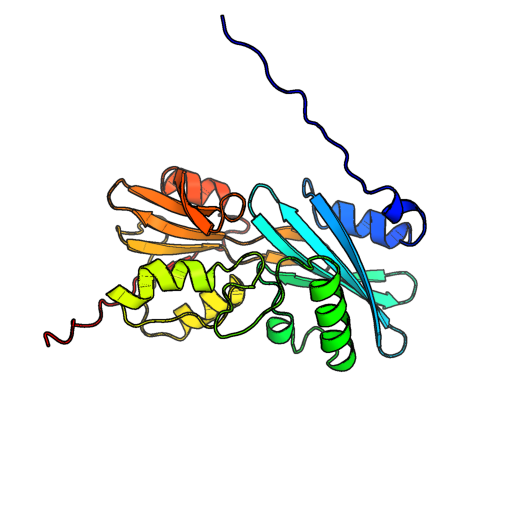 C . LEU A 1 101 ? 9.233 -8.934 -11.035 1.00 85.06 101 LEU A C 1
ATOM 793 O O . LEU A 1 101 ? 9.919 -8.587 -10.073 1.00 85.06 101 LEU A O 1
ATOM 797 N N . ALA A 1 102 ? 8.364 -9.946 -10.959 1.00 80.88 102 ALA A N 1
ATOM 798 C CA . ALA A 1 102 ? 8.199 -10.772 -9.764 1.00 80.88 102 ALA A CA 1
ATOM 799 C C . ALA A 1 102 ? 9.495 -11.523 -9.417 1.00 80.88 102 ALA A C 1
ATOM 801 O O . ALA A 1 102 ? 9.917 -11.536 -8.258 1.00 80.88 102 ALA A O 1
ATOM 802 N N . GLY A 1 103 ? 10.182 -12.075 -10.422 1.00 76.88 103 GLY A N 1
ATOM 803 C CA . GLY A 1 103 ? 11.507 -12.675 -10.253 1.00 76.88 103 GLY A CA 1
ATOM 804 C C . GLY A 1 103 ? 12.552 -11.678 -9.740 1.00 76.88 103 GLY A C 1
ATOM 805 O O . GLY A 1 103 ? 13.297 -11.988 -8.808 1.00 76.88 103 GLY A O 1
ATOM 806 N N . LEU A 1 104 ? 12.580 -10.457 -10.286 1.00 81.00 104 LEU A N 1
ATOM 807 C CA . LEU A 1 104 ? 13.489 -9.398 -9.827 1.00 81.00 104 LEU A CA 1
ATOM 808 C C . LEU A 1 104 ? 13.217 -8.989 -8.374 1.00 81.00 104 LEU A C 1
ATOM 810 O O . LEU A 1 104 ? 14.166 -8.821 -7.605 1.00 81.00 104 LEU A O 1
ATOM 814 N N . LEU A 1 105 ? 11.948 -8.867 -7.974 1.00 76.81 105 LEU A N 1
ATOM 815 C CA . LEU A 1 105 ? 11.565 -8.602 -6.582 1.00 76.81 105 LEU A CA 1
ATOM 816 C C . LEU A 1 105 ? 12.086 -9.693 -5.645 1.00 76.81 105 LEU A C 1
ATOM 818 O O . LEU A 1 105 ? 12.722 -9.378 -4.639 1.00 76.81 105 LEU A O 1
ATOM 822 N N . ALA A 1 106 ? 11.884 -10.963 -6.007 1.00 71.38 106 ALA A N 1
ATOM 823 C CA . ALA A 1 106 ? 12.321 -12.099 -5.199 1.00 71.38 106 ALA A CA 1
ATOM 824 C C . ALA A 1 106 ? 13.849 -12.136 -5.010 1.00 71.38 106 ALA A C 1
ATOM 826 O O . ALA A 1 106 ? 14.333 -12.424 -3.917 1.00 71.38 106 ALA A O 1
ATOM 827 N N . VAL A 1 107 ? 14.623 -11.801 -6.049 1.00 68.50 107 VAL A N 1
ATOM 828 C CA . VAL A 1 107 ? 16.098 -11.799 -5.998 1.00 68.50 107 VAL A CA 1
ATOM 829 C C . VAL A 1 107 ? 16.658 -10.580 -5.269 1.00 68.50 107 VAL A C 1
ATOM 831 O O . VAL A 1 107 ? 17.640 -10.699 -4.540 1.00 68.50 107 VAL A O 1
ATOM 834 N N . THR A 1 108 ? 16.054 -9.404 -5.451 1.00 64.44 108 THR A N 1
ATOM 835 C CA . THR A 1 108 ? 16.533 -8.144 -4.849 1.00 64.44 108 THR A CA 1
ATOM 836 C C . THR A 1 108 ? 16.158 -8.043 -3.368 1.00 64.44 108 THR A C 1
ATOM 838 O O . THR A 1 108 ? 16.614 -7.154 -2.650 1.00 64.44 108 THR A O 1
ATOM 841 N N . SER A 1 109 ? 15.322 -8.958 -2.882 1.00 57.50 109 SER A N 1
ATOM 842 C CA . SER A 1 109 ? 14.927 -9.071 -1.480 1.00 57.50 109 SER A CA 1
ATOM 843 C C . SER A 1 109 ? 14.871 -10.542 -1.031 1.00 57.50 109 SER A C 1
ATOM 845 O O . SER A 1 109 ? 13.820 -11.014 -0.596 1.00 57.50 109 SER A O 1
ATOM 847 N N . PRO A 1 110 ? 16.007 -11.268 -1.100 1.00 43.97 110 PRO A N 1
ATOM 848 C CA . PRO A 1 110 ? 16.073 -12.731 -0.987 1.00 43.97 110 PRO A CA 1
ATOM 849 C C . PRO A 1 110 ? 15.778 -13.272 0.422 1.00 43.97 110 PRO A C 1
ATOM 851 O O . PRO A 1 110 ? 15.637 -14.474 0.613 1.00 43.97 110 PRO A O 1
ATOM 854 N N . GLU A 1 111 ? 15.644 -12.395 1.411 1.00 44.16 111 GLU A N 1
ATOM 855 C CA . GLU A 1 111 ? 15.192 -12.709 2.768 1.00 44.16 111 GLU A CA 1
ATOM 856 C C . GLU A 1 111 ? 13.659 -12.894 2.896 1.00 44.16 111 GLU A C 1
ATOM 858 O O . GLU A 1 111 ? 13.183 -13.184 3.988 1.00 44.16 111 GLU A O 1
ATOM 863 N N . ASN A 1 112 ? 12.890 -12.791 1.794 1.00 46.19 112 ASN A N 1
ATOM 864 C CA . ASN A 1 112 ? 11.415 -12.721 1.808 1.00 46.19 112 ASN A CA 1
ATOM 865 C C . ASN A 1 112 ? 10.685 -13.667 0.818 1.00 46.19 112 ASN A C 1
ATOM 867 O O . ASN A 1 112 ? 9.536 -13.427 0.464 1.00 46.19 112 ASN A O 1
ATOM 871 N N . ALA A 1 113 ? 11.312 -14.748 0.346 1.00 30.69 113 ALA A N 1
ATOM 872 C CA . ALA A 1 113 ? 10.656 -15.735 -0.521 1.00 30.69 113 ALA A CA 1
ATOM 873 C C . ALA A 1 113 ? 10.256 -16.989 0.286 1.00 30.69 113 ALA A C 1
ATOM 875 O O . ALA A 1 113 ? 11.169 -17.690 0.707 1.00 30.69 113 ALA A O 1
ATOM 876 N N . ILE A 1 114 ? 8.948 -17.233 0.522 1.00 30.56 114 ILE A N 1
ATOM 877 C CA . ILE A 1 114 ? 8.197 -18.523 0.699 1.00 30.56 114 ILE A CA 1
ATOM 878 C C . ILE A 1 114 ? 6.815 -18.200 1.372 1.00 30.56 114 ILE A C 1
ATOM 880 O O . ILE A 1 114 ? 6.771 -18.024 2.584 1.00 30.56 114 ILE A O 1
ATOM 884 N N . SER A 1 11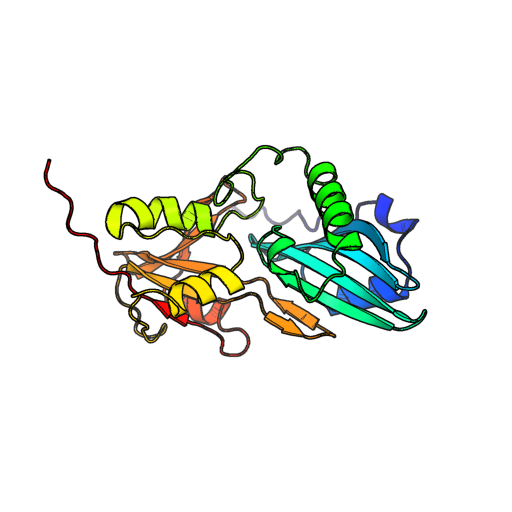5 ? 5.737 -17.960 0.594 1.00 30.50 115 SER A N 1
ATOM 885 C CA . SER A 1 115 ? 4.536 -18.791 0.242 1.00 30.50 115 SER A CA 1
ATOM 886 C C . SER A 1 115 ? 3.217 -18.731 1.094 1.00 30.50 115 SER A C 1
ATOM 888 O O . SER A 1 115 ? 3.067 -19.522 2.019 1.00 30.50 115 SER A O 1
ATOM 890 N N . SER A 1 116 ? 2.206 -17.973 0.585 1.00 28.09 116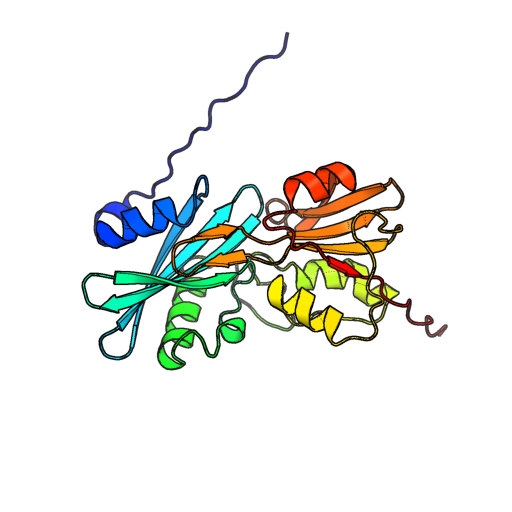 SER A N 1
ATOM 891 C CA . SER A 1 116 ? 0.694 -18.011 0.646 1.00 28.09 116 SER A CA 1
ATOM 892 C C . SER A 1 116 ? -0.077 -18.078 1.995 1.00 28.09 116 SER A C 1
ATOM 894 O O . SER A 1 116 ? 0.409 -18.708 2.926 1.00 28.09 116 SER A O 1
ATOM 896 N N . PRO A 1 117 ? -1.380 -17.669 2.094 1.00 43.59 117 PRO A N 1
ATOM 897 C CA . PRO A 1 117 ? -2.174 -16.605 1.442 1.00 43.59 117 PRO A CA 1
ATOM 898 C C . PRO A 1 117 ? -2.237 -15.318 2.312 1.00 43.59 117 PRO A C 1
ATOM 900 O O . PRO A 1 117 ? -2.132 -15.409 3.531 1.00 43.59 117 PRO A O 1
ATOM 903 N N . ALA A 1 118 ? -2.387 -14.129 1.695 1.00 45.03 118 ALA A N 1
ATOM 904 C CA . ALA A 1 118 ? -1.891 -12.852 2.253 1.00 45.03 118 ALA A CA 1
ATOM 905 C C . ALA A 1 118 ? -0.512 -13.079 2.891 1.00 45.03 118 ALA A C 1
ATOM 907 O O . ALA A 1 118 ? -0.345 -13.029 4.107 1.00 45.03 118 ALA A O 1
ATOM 908 N N . ASP A 1 119 ? 0.428 -13.482 2.036 1.00 42.81 119 ASP A N 1
ATOM 909 C CA . ASP A 1 119 ? 1.690 -14.097 2.423 1.00 42.81 119 ASP A CA 1
ATOM 910 C C . ASP A 1 119 ? 2.405 -13.269 3.511 1.00 42.81 119 ASP A C 1
ATOM 912 O O . ASP A 1 119 ? 2.715 -12.097 3.271 1.00 42.81 119 ASP A O 1
ATOM 916 N N . PRO A 1 120 ? 2.681 -13.823 4.707 1.00 42.81 120 PRO A N 1
ATOM 917 C CA . PRO A 1 120 ? 3.557 -13.176 5.682 1.00 42.81 120 PRO A CA 1
ATOM 918 C C . PRO A 1 120 ? 4.996 -13.013 5.157 1.00 42.81 120 PRO A C 1
ATOM 920 O O . PRO A 1 120 ? 5.807 -12.374 5.827 1.00 42.81 120 PRO A O 1
ATOM 923 N N . SER A 1 121 ? 5.306 -13.552 3.970 1.00 39.66 121 SER A N 1
ATOM 924 C CA . SER A 1 121 ? 6.516 -13.268 3.197 1.00 39.66 121 SER A CA 1
ATOM 925 C C . SER A 1 121 ? 6.428 -12.016 2.302 1.00 39.66 121 SER A C 1
ATOM 927 O O . SER A 1 121 ? 7.387 -11.726 1.589 1.00 39.66 121 SER A O 1
ATOM 929 N N . ASP A 1 122 ? 5.325 -11.257 2.296 1.00 45.31 122 ASP A N 1
ATOM 930 C CA . ASP A 1 122 ? 5.286 -9.940 1.640 1.00 45.31 122 ASP A CA 1
ATOM 931 C C . ASP A 1 122 ? 6.130 -8.936 2.453 1.00 45.31 122 ASP A C 1
ATOM 933 O O . ASP A 1 122 ? 6.245 -9.044 3.671 1.00 45.31 122 ASP A O 1
ATOM 937 N N . ILE A 1 123 ? 6.765 -7.960 1.801 1.00 49.47 123 ILE A N 1
ATOM 938 C CA . ILE A 1 123 ? 7.784 -7.083 2.431 1.00 49.47 123 ILE A CA 1
ATOM 939 C C . ILE A 1 123 ? 7.148 -5.936 3.235 1.00 49.47 123 ILE A C 1
ATOM 941 O O . ILE A 1 123 ? 7.801 -5.279 4.054 1.00 49.47 123 ILE A O 1
ATOM 945 N N . TYR A 1 124 ? 5.853 -5.704 3.031 1.00 56.19 124 TYR A N 1
ATOM 946 C CA . TYR A 1 124 ? 5.028 -4.791 3.818 1.00 56.19 124 TYR A CA 1
ATOM 947 C C . TYR A 1 124 ? 3.633 -5.418 3.978 1.00 56.19 124 TYR A C 1
ATOM 949 O O . TYR A 1 124 ? 2.688 -4.984 3.318 1.00 56.19 124 TYR A O 1
ATOM 957 N N . PRO A 1 125 ? 3.492 -6.490 4.785 1.00 71.25 125 PRO A N 1
ATOM 958 C CA . PRO A 1 125 ? 2.300 -7.321 4.793 1.00 71.25 125 PRO A CA 1
ATOM 959 C C . PRO A 1 125 ? 1.176 -6.665 5.609 1.00 71.25 125 PRO A C 1
ATOM 961 O O . PRO A 1 125 ? 0.782 -7.158 6.663 1.00 71.25 125 PRO A O 1
ATOM 964 N N . ILE A 1 126 ? 0.688 -5.501 5.165 1.00 80.88 126 ILE A N 1
ATOM 965 C CA . ILE A 1 126 ? -0.361 -4.733 5.854 1.00 80.88 126 ILE A CA 1
ATOM 966 C C . ILE A 1 126 ? -1.607 -5.586 6.042 1.00 80.88 126 ILE A C 1
ATOM 968 O O . ILE A 1 126 ? -2.156 -5.614 7.138 1.00 80.88 126 ILE A O 1
ATOM 972 N N . GLY A 1 127 ? -2.032 -6.289 4.992 1.00 83.69 127 GLY A N 1
ATOM 973 C CA . GLY A 1 127 ? -3.188 -7.176 5.020 1.00 83.69 127 GLY A CA 1
ATOM 974 C C . GLY A 1 127 ? -2.990 -8.296 6.029 1.00 83.69 127 GLY A C 1
ATOM 975 O O . GLY A 1 127 ? -3.858 -8.523 6.866 1.00 83.69 127 GLY A O 1
ATOM 976 N N . ALA A 1 128 ? -1.815 -8.931 6.046 1.00 80.94 128 ALA A N 1
ATOM 977 C CA . ALA A 1 128 ? -1.513 -9.970 7.031 1.00 80.94 128 ALA A CA 1
ATOM 978 C C . ALA A 1 128 ? -1.462 -9.418 8.470 1.00 80.94 128 ALA A C 1
ATOM 980 O O . ALA A 1 128 ? -2.016 -10.022 9.390 1.00 80.94 128 ALA A O 1
ATOM 981 N N . ALA A 1 129 ? -0.855 -8.245 8.677 1.00 84.94 129 ALA A N 1
ATOM 982 C CA . ALA A 1 129 ? -0.830 -7.580 9.978 1.00 84.94 129 ALA A CA 1
ATOM 983 C C . ALA A 1 129 ? -2.254 -7.245 10.444 1.00 84.94 129 ALA A C 1
ATOM 985 O O . ALA A 1 129 ? -2.621 -7.550 11.580 1.00 84.94 129 ALA A O 1
ATOM 986 N N . LEU A 1 130 ? -3.089 -6.701 9.558 1.00 86.88 130 LEU A N 1
ATOM 987 C CA . LEU A 1 130 ? -4.513 -6.466 9.795 1.00 86.88 130 LEU A CA 1
ATOM 988 C C . LEU A 1 130 ? -5.244 -7.763 10.146 1.00 86.88 130 LEU A C 1
ATOM 990 O O . LEU A 1 130 ? -5.982 -7.784 11.129 1.00 86.88 130 LEU A O 1
ATOM 994 N N . ASN A 1 131 ? -4.989 -8.855 9.424 1.00 87.12 131 ASN A N 1
ATOM 995 C CA . ASN A 1 131 ? -5.592 -10.163 9.683 1.00 87.12 131 ASN A CA 1
ATOM 996 C C . ASN A 1 131 ? -5.289 -10.660 11.100 1.00 87.12 131 ASN A C 1
ATOM 998 O O . ASN A 1 131 ? -6.192 -11.174 11.756 1.00 87.12 131 ASN A O 1
ATOM 1002 N N . THR A 1 132 ? -4.078 -10.427 11.623 1.00 84.94 132 THR A N 1
ATOM 1003 C CA . THR A 1 132 ? -3.734 -10.816 13.007 1.00 84.94 132 THR A CA 1
ATOM 1004 C C . THR A 1 132 ? -4.600 -10.113 14.058 1.00 84.94 132 THR A C 1
ATOM 1006 O O . THR A 1 132 ? -4.892 -10.696 15.101 1.00 84.94 132 THR A O 1
ATOM 1009 N N . ALA A 1 133 ? -5.039 -8.881 13.782 1.00 85.00 133 ALA A N 1
ATOM 1010 C CA . ALA A 1 133 ? -5.886 -8.097 14.677 1.00 85.00 133 ALA A CA 1
ATOM 1011 C C . ALA A 1 133 ? -7.387 -8.338 14.434 1.00 85.00 133 ALA A C 1
ATOM 1013 O O . ALA A 1 133 ? -8.176 -8.354 15.375 1.00 85.00 133 ALA A O 1
ATOM 1014 N N . ILE A 1 134 ? -7.788 -8.515 13.174 1.00 86.00 134 ILE A N 1
ATOM 1015 C CA . ILE A 1 134 ? -9.187 -8.467 12.737 1.00 86.00 134 ILE A CA 1
ATOM 1016 C C . ILE A 1 134 ? -9.815 -9.852 12.634 1.00 86.00 134 ILE A C 1
ATOM 1018 O O . ILE A 1 134 ? -10.950 -10.029 13.082 1.00 86.00 134 ILE A O 1
ATOM 1022 N N . GLN A 1 135 ? -9.108 -10.839 12.079 1.00 85.31 135 GLN A N 1
ATOM 1023 C CA . GLN A 1 135 ? -9.662 -12.172 11.830 1.00 85.31 135 GLN A CA 1
ATOM 1024 C C . GLN A 1 135 ? -10.238 -12.822 13.101 1.00 85.31 135 GLN A C 1
ATOM 1026 O O . GLN A 1 135 ? -11.352 -13.345 13.025 1.00 85.31 135 GLN A O 1
ATOM 1031 N N . PRO A 1 136 ? -9.577 -12.758 14.278 1.00 83.38 136 PRO A N 1
ATOM 1032 C CA . PRO A 1 136 ? -10.124 -13.351 15.500 1.00 83.38 136 PRO A CA 1
ATOM 1033 C C . PRO A 1 136 ? -11.420 -12.690 15.994 1.00 83.38 136 PRO A C 1
ATOM 1035 O O . PRO A 1 136 ? -12.148 -13.298 16.775 1.00 83.38 136 PRO A O 1
ATOM 1038 N N . ILE A 1 137 ? -11.699 -11.450 15.576 1.00 83.19 137 ILE A N 1
ATOM 1039 C CA . ILE A 1 137 ? -12.810 -10.630 16.080 1.00 83.19 137 ILE A CA 1
ATOM 1040 C C . ILE A 1 137 ? -13.967 -10.601 15.080 1.00 83.19 137 ILE A C 1
ATOM 1042 O O . ILE A 1 137 ? -15.121 -10.807 15.447 1.00 83.19 137 ILE A O 1
ATOM 1046 N N . ALA A 1 138 ? -13.668 -10.323 13.814 1.00 84.50 138 ALA A N 1
ATOM 1047 C CA . ALA A 1 138 ? -14.659 -10.106 12.768 1.00 84.50 138 ALA A CA 1
ATOM 1048 C C . ALA A 1 138 ? -14.836 -11.315 11.839 1.00 84.50 138 ALA A C 1
ATOM 1050 O O . ALA A 1 138 ? -15.747 -11.319 11.019 1.00 84.50 138 ALA A O 1
ATOM 1051 N N . GLY A 1 139 ? -13.963 -12.328 11.912 1.00 82.31 139 GLY A N 1
ATOM 1052 C CA . GLY A 1 139 ? -13.949 -13.427 10.936 1.00 82.31 139 GLY A CA 1
ATOM 1053 C C . GLY A 1 139 ? -13.621 -12.979 9.504 1.00 82.31 139 GLY A C 1
ATOM 1054 O O . GLY A 1 139 ? -13.739 -13.770 8.573 1.00 82.31 139 GLY A O 1
ATOM 1055 N N . PHE A 1 140 ? -13.213 -11.720 9.329 1.00 84.12 140 PHE A N 1
ATOM 1056 C CA . PHE A 1 140 ? -12.850 -11.113 8.057 1.00 84.12 140 PHE A CA 1
ATOM 1057 C C . PHE A 1 140 ? -11.346 -11.257 7.812 1.00 84.12 140 PHE A C 1
ATOM 1059 O O . PHE A 1 140 ? -10.550 -11.152 8.748 1.00 84.12 140 PHE A O 1
ATOM 1066 N N . MET A 1 141 ? -10.961 -11.492 6.559 1.00 85.81 141 MET A N 1
ATOM 1067 C CA . MET A 1 141 ? -9.572 -11.693 6.163 1.00 85.81 141 MET A CA 1
ATOM 1068 C C . MET A 1 141 ? -9.293 -10.975 4.848 1.00 85.81 141 MET A C 1
ATOM 1070 O O . MET A 1 141 ? -9.931 -11.272 3.839 1.00 85.81 141 MET A O 1
ATOM 1074 N N . PHE A 1 142 ? -8.311 -10.080 4.876 1.00 85.12 142 PHE A N 1
ATOM 1075 C CA . PHE A 1 142 ? -7.742 -9.446 3.698 1.00 85.12 142 PHE A CA 1
ATOM 1076 C C . PHE A 1 142 ? -6.944 -10.447 2.882 1.00 85.12 142 PHE A C 1
ATOM 1078 O O . PHE A 1 142 ? -6.204 -11.263 3.444 1.00 85.12 142 PHE A O 1
ATOM 1085 N N . ARG A 1 143 ? -7.062 -10.352 1.560 1.00 80.81 143 ARG A N 1
ATOM 1086 C CA . ARG A 1 143 ? -6.312 -11.189 0.615 1.00 80.81 143 ARG A CA 1
ATOM 1087 C C . ARG A 1 143 ? -5.066 -10.494 0.092 1.00 80.81 143 ARG A C 1
ATOM 1089 O O . ARG A 1 143 ? -4.124 -11.183 -0.291 1.00 80.81 143 ARG A O 1
ATOM 1096 N N . SER A 1 144 ? -5.060 -9.164 0.102 1.00 78.44 144 SER A N 1
ATOM 1097 C CA . SER A 1 144 ? -3.951 -8.346 -0.378 1.00 78.44 144 SER A CA 1
ATOM 1098 C C . SER A 1 144 ? -3.300 -7.519 0.730 1.00 78.44 144 SER A C 1
ATOM 1100 O O . SER A 1 144 ? -3.920 -7.161 1.730 1.00 78.44 144 SER A O 1
ATOM 1102 N N . ASN A 1 145 ? -2.033 -7.167 0.519 1.00 80.75 145 ASN A N 1
ATOM 1103 C CA . ASN A 1 145 ? -1.309 -6.186 1.326 1.00 80.75 145 ASN A CA 1
ATOM 1104 C C . ASN A 1 145 ? -1.304 -4.785 0.683 1.00 80.75 145 ASN A C 1
ATOM 1106 O O . ASN A 1 145 ? -0.710 -3.846 1.225 1.00 80.75 145 ASN A O 1
ATOM 1110 N N . SER A 1 146 ? -1.911 -4.639 -0.500 1.00 83.88 146 SER A N 1
ATOM 1111 C CA . SER A 1 146 ? -2.058 -3.357 -1.185 1.00 83.88 146 SER A CA 1
ATOM 1112 C C . SER A 1 146 ? -3.048 -2.502 -0.409 1.00 83.88 146 SER A C 1
ATOM 1114 O O . SER A 1 146 ? -4.135 -2.956 -0.064 1.00 83.88 146 SER A O 1
ATOM 1116 N N . THR A 1 147 ? -2.701 -1.248 -0.135 1.00 89.06 147 THR A N 1
ATOM 1117 C CA . THR A 1 147 ? -3.647 -0.328 0.516 1.00 89.06 147 THR A CA 1
ATOM 1118 C C . THR A 1 147 ? -4.830 0.022 -0.378 1.00 89.06 147 THR A C 1
ATOM 1120 O O . THR A 1 147 ? -5.910 0.317 0.135 1.00 89.06 147 THR A O 1
ATOM 1123 N N . VAL A 1 148 ? -4.642 -0.034 -1.698 1.00 88.44 148 VAL A N 1
ATOM 1124 C CA . VAL A 1 148 ? -5.707 0.155 -2.688 1.00 88.44 148 VAL A CA 1
ATOM 1125 C C . VAL A 1 148 ? -6.666 -1.035 -2.658 1.00 88.44 148 VAL A C 1
ATOM 1127 O O . VAL A 1 148 ? -7.878 -0.845 -2.567 1.00 88.44 148 VAL A O 1
ATOM 1130 N N . GLU A 1 149 ? -6.140 -2.257 -2.642 1.00 85.00 149 GLU A N 1
ATOM 1131 C CA . GLU A 1 149 ? -6.955 -3.472 -2.580 1.00 85.00 149 GLU A CA 1
ATOM 1132 C C . GLU A 1 149 ? -7.604 -3.666 -1.210 1.00 85.00 149 GLU A C 1
ATOM 1134 O O . GLU A 1 149 ? -8.779 -3.995 -1.146 1.00 85.00 149 GLU A O 1
ATOM 1139 N N . ILE A 1 150 ? -6.910 -3.368 -0.108 1.00 89.69 150 ILE A N 1
ATOM 1140 C CA . ILE A 1 150 ? -7.497 -3.357 1.243 1.00 89.69 150 ILE A CA 1
ATOM 1141 C C . ILE A 1 150 ? -8.708 -2.414 1.296 1.00 89.69 150 ILE A C 1
ATOM 1143 O O . ILE A 1 150 ? -9.745 -2.764 1.864 1.00 89.69 150 ILE A O 1
ATOM 1147 N N . LEU A 1 151 ? -8.597 -1.224 0.694 1.00 92.75 151 LEU A N 1
ATOM 1148 C CA . LEU A 1 151 ? -9.719 -0.294 0.578 1.00 92.75 151 LEU A CA 1
ATOM 1149 C C . LEU A 1 151 ? -10.864 -0.910 -0.233 1.00 92.75 151 LEU A C 1
ATOM 1151 O O . LEU A 1 151 ? -12.012 -0.854 0.208 1.00 92.75 151 LEU A O 1
ATOM 1155 N N . ARG A 1 152 ? -10.555 -1.509 -1.386 1.00 91.12 152 ARG A N 1
ATOM 1156 C CA . ARG A 1 152 ? -11.536 -2.161 -2.260 1.00 91.12 152 ARG A CA 1
ATOM 1157 C C . ARG A 1 152 ? -12.257 -3.310 -1.554 1.00 91.12 152 ARG A C 1
ATOM 1159 O O . ARG A 1 152 ? -13.482 -3.334 -1.541 1.00 91.12 152 ARG A O 1
ATOM 1166 N N . GLU A 1 153 ? -11.522 -4.202 -0.893 1.00 90.31 153 GLU A N 1
ATOM 1167 C CA . GLU A 1 153 ? -12.066 -5.327 -0.127 1.00 90.31 153 GLU A CA 1
ATOM 1168 C C . GLU A 1 153 ? -13.024 -4.844 0.972 1.00 90.31 153 GLU A C 1
ATOM 1170 O O . GLU A 1 153 ? -14.104 -5.405 1.134 1.00 90.31 153 GLU A O 1
ATOM 1175 N N . LEU A 1 154 ? -12.689 -3.767 1.693 1.00 92.75 154 LEU A N 1
ATOM 1176 C CA . LEU A 1 154 ? -13.592 -3.198 2.700 1.00 92.75 154 LEU A CA 1
ATOM 1177 C C . LEU A 1 154 ? -14.829 -2.545 2.089 1.00 92.75 154 LEU A C 1
ATOM 1179 O O . LEU A 1 154 ? -15.918 -2.710 2.634 1.00 92.75 154 LEU A O 1
ATOM 1183 N N . GLN A 1 155 ? -14.689 -1.842 0.965 1.00 93.75 155 GLN A N 1
ATOM 1184 C CA . GLN A 1 155 ? -15.819 -1.248 0.242 1.00 93.75 155 GLN A CA 1
ATOM 1185 C C . GLN A 1 155 ? -16.775 -2.300 -0.333 1.00 93.75 155 GLN A C 1
ATOM 1187 O O . GLN A 1 155 ? -17.976 -2.049 -0.409 1.00 93.75 155 GLN A O 1
ATOM 1192 N N . GLU A 1 156 ? -16.251 -3.459 -0.732 1.00 91.50 156 GLU A N 1
ATOM 1193 C CA . GLU A 1 156 ? -17.017 -4.585 -1.281 1.00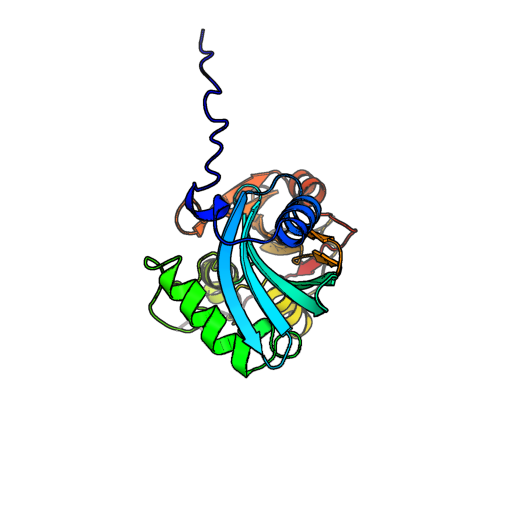 91.50 156 GLU A CA 1
ATOM 1194 C C . GLU A 1 156 ? -17.561 -5.533 -0.187 1.00 91.50 156 GLU A C 1
ATOM 1196 O O . GLU A 1 156 ? -18.381 -6.406 -0.476 1.00 91.50 156 GLU A O 1
ATOM 1201 N N . SER A 1 157 ? -17.125 -5.368 1.067 1.00 87.56 157 SER A N 1
ATOM 1202 C CA . SER A 1 157 ? -17.547 -6.177 2.221 1.00 87.56 157 SER A CA 1
ATOM 1203 C C . SER A 1 157 ? -18.801 -5.641 2.934 1.00 87.56 157 SER A C 1
ATOM 1205 O O . SER A 1 157 ? -19.405 -4.649 2.531 1.00 87.56 157 SER A O 1
ATOM 1207 N N . ASP A 1 158 ? -19.188 -6.282 4.043 1.00 87.75 158 ASP A N 1
ATOM 1208 C CA . ASP A 1 158 ? -20.231 -5.801 4.959 1.00 87.75 158 ASP A CA 1
ATOM 1209 C C . ASP A 1 158 ? -19.724 -4.770 5.994 1.00 87.75 158 ASP A C 1
ATOM 1211 O O . ASP A 1 158 ? -20.428 -4.455 6.965 1.00 87.75 158 ASP A O 1
ATOM 1215 N N . ALA A 1 159 ? -18.515 -4.230 5.790 1.00 92.56 159 ALA A N 1
ATOM 1216 C CA . ALA A 1 159 ? -17.949 -3.168 6.608 1.00 92.56 159 ALA A CA 1
ATOM 1217 C C . ALA A 1 159 ? -18.829 -1.909 6.603 1.00 92.56 159 ALA A C 1
ATOM 1219 O O . ALA A 1 159 ? -19.411 -1.503 5.598 1.00 92.56 159 ALA A O 1
ATOM 1220 N N . ILE A 1 160 ? -18.897 -1.244 7.753 1.00 95.56 160 ILE A N 1
ATOM 1221 C CA . ILE A 1 160 ? -19.658 -0.011 7.937 1.00 95.56 160 ILE A CA 1
ATOM 1222 C C . ILE A 1 160 ? -18.716 1.167 7.662 1.00 95.56 160 ILE A C 1
ATOM 1224 O O . ILE A 1 160 ? -17.789 1.376 8.451 1.00 95.56 160 ILE A O 1
ATOM 1228 N N . PRO A 1 161 ? -18.927 1.951 6.588 1.00 96.38 161 PRO A N 1
ATOM 1229 C CA . PRO A 1 161 ? -18.129 3.141 6.338 1.00 96.38 161 PRO A CA 1
ATOM 1230 C C . PRO A 1 161 ? -18.425 4.206 7.398 1.00 96.38 161 PRO A C 1
ATOM 1232 O O . PRO A 1 161 ? -19.568 4.394 7.821 1.00 96.38 161 PRO A O 1
ATOM 1235 N N . ILE A 1 162 ? -17.388 4.922 7.815 1.00 96.44 162 ILE A N 1
ATOM 1236 C CA . ILE A 1 162 ? -17.458 5.986 8.822 1.00 96.44 162 ILE A CA 1
ATOM 1237 C C . ILE A 1 162 ? -16.666 7.213 8.360 1.00 96.44 162 ILE A C 1
ATOM 1239 O O . ILE A 1 162 ? -15.777 7.112 7.516 1.00 96.44 162 ILE A O 1
ATOM 1243 N N . ASP A 1 163 ? -16.953 8.370 8.956 1.00 94.88 163 ASP A N 1
ATOM 1244 C CA . ASP A 1 163 ? -16.089 9.544 8.825 1.00 94.88 163 ASP A CA 1
ATOM 1245 C C . ASP A 1 163 ? -14.780 9.308 9.606 1.00 94.88 163 ASP A C 1
ATOM 1247 O O . ASP A 1 163 ? -14.833 9.172 10.835 1.00 94.88 163 ASP A O 1
ATOM 1251 N N . PRO A 1 164 ? -13.602 9.290 8.948 1.00 93.62 164 PRO A N 1
ATOM 1252 C CA . PRO A 1 164 ? -12.317 9.123 9.625 1.00 93.62 164 PRO A CA 1
ATOM 1253 C C . PRO A 1 164 ? -12.072 10.156 10.728 1.00 93.62 164 PRO A C 1
ATOM 1255 O O . PRO A 1 164 ? -11.437 9.837 11.730 1.00 93.62 164 PRO A O 1
ATOM 1258 N N . ALA A 1 165 ? -12.580 11.385 10.584 1.00 92.94 165 ALA A N 1
ATOM 1259 C CA . ALA A 1 165 ? -12.409 12.441 11.584 1.00 92.94 165 ALA A CA 1
ATOM 1260 C C . ALA A 1 165 ? -13.219 12.195 12.866 1.00 92.94 165 ALA A C 1
ATOM 1262 O O . ALA A 1 165 ? -12.910 12.767 13.912 1.00 92.94 165 ALA A O 1
ATOM 1263 N N . GLN A 1 166 ? -14.236 11.335 12.795 1.00 93.56 166 GLN A N 1
ATOM 1264 C CA . GLN A 1 166 ? -15.099 10.948 13.913 1.00 93.56 166 GLN A CA 1
ATOM 1265 C C . GLN A 1 166 ? -15.003 9.448 14.207 1.00 93.56 166 GLN A C 1
ATOM 1267 O O . GLN A 1 166 ? -15.925 8.858 14.772 1.00 93.56 166 GLN A O 1
ATOM 1272 N N . ALA A 1 167 ? -13.891 8.826 13.812 1.00 95.38 167 ALA A N 1
ATOM 1273 C CA . ALA A 1 167 ? -13.703 7.396 13.944 1.00 95.38 167 ALA A CA 1
ATOM 1274 C C . ALA A 1 167 ? -13.848 6.945 15.409 1.00 95.38 167 ALA A C 1
ATOM 1276 O O . ALA A 1 167 ? -13.155 7.474 16.287 1.00 95.38 167 ALA A O 1
ATOM 1277 N N . PRO A 1 168 ? -14.735 5.978 15.710 1.00 96.00 168 PRO A N 1
ATOM 1278 C CA . PRO A 1 168 ? -14.792 5.379 17.029 1.00 96.00 168 PRO A CA 1
ATOM 1279 C C . PRO A 1 168 ? -13.650 4.373 17.207 1.00 96.00 168 PRO A C 1
ATOM 1281 O O . PRO A 1 168 ? -12.993 3.949 16.256 1.00 96.00 168 PRO A O 1
ATOM 1284 N N . ILE A 1 169 ? -13.414 3.983 18.457 1.00 95.06 169 ILE A N 1
ATOM 1285 C CA . ILE A 1 169 ? -12.411 2.974 18.808 1.00 95.06 169 ILE A CA 1
ATOM 1286 C C . ILE A 1 169 ? -12.670 1.676 18.027 1.00 95.06 169 ILE A C 1
ATOM 1288 O O . ILE A 1 169 ? -13.814 1.249 17.884 1.00 95.06 169 ILE A O 1
ATOM 1292 N N . GLY A 1 170 ? -11.596 1.052 17.546 1.00 93.31 170 GLY A N 1
ATOM 1293 C CA . GLY A 1 170 ? -11.627 -0.147 16.711 1.00 93.31 170 GLY A CA 1
ATOM 1294 C C . GLY A 1 170 ? -11.802 0.137 15.219 1.00 93.31 170 GLY A C 1
ATOM 1295 O O . GLY A 1 170 ? -11.737 -0.798 14.426 1.00 93.31 170 GLY A O 1
ATOM 1296 N N . ALA A 1 171 ? -11.997 1.397 14.818 1.00 96.31 171 ALA A N 1
ATOM 1297 C CA . ALA A 1 171 ? -12.067 1.761 13.410 1.00 96.31 171 ALA A CA 1
ATOM 1298 C C . ALA A 1 171 ? -10.750 1.473 12.684 1.00 96.31 171 ALA A C 1
ATOM 1300 O O . ALA A 1 171 ? -9.667 1.820 13.166 1.00 96.31 171 ALA A O 1
ATOM 1301 N N . ILE A 1 172 ? -10.882 0.892 11.496 1.00 96.31 172 ILE A N 1
ATOM 1302 C CA . ILE A 1 172 ? -9.811 0.712 10.523 1.00 96.31 172 ILE A CA 1
ATOM 1303 C C . ILE A 1 172 ? -9.750 1.989 9.690 1.00 96.31 172 ILE A C 1
ATOM 1305 O O . ILE A 1 172 ? -10.747 2.394 9.096 1.00 96.31 172 ILE A O 1
ATOM 1309 N N . LEU A 1 173 ? -8.589 2.632 9.665 1.00 96.44 173 LEU A N 1
ATOM 1310 C CA . LEU A 1 173 ? -8.326 3.886 8.967 1.00 96.44 173 LEU A CA 1
ATOM 1311 C C . LEU A 1 173 ? -7.390 3.621 7.800 1.00 96.44 173 LEU A C 1
ATOM 1313 O O . LEU A 1 173 ? -6.331 3.030 7.994 1.00 96.44 173 LEU A O 1
ATOM 1317 N N . ILE A 1 174 ? -7.756 4.074 6.605 1.00 94.50 174 ILE A N 1
ATOM 1318 C CA . ILE A 1 174 ? -7.023 3.781 5.374 1.00 94.50 174 ILE A CA 1
ATOM 1319 C C . ILE A 1 174 ? -6.724 5.068 4.622 1.00 94.50 174 ILE A C 1
ATOM 1321 O O . ILE A 1 174 ? -7.610 5.875 4.341 1.00 94.50 174 ILE A O 1
ATOM 1325 N N . SER A 1 175 ? -5.454 5.220 4.271 1.00 93.62 175 SER A N 1
ATOM 1326 C CA . SER A 1 175 ? -4.941 6.154 3.280 1.00 93.62 175 SER A CA 1
ATOM 1327 C C . SER A 1 175 ? -4.351 5.307 2.149 1.00 93.62 175 SER A C 1
ATOM 1329 O O . SER A 1 175 ? -3.313 4.684 2.368 1.00 93.62 175 SER A O 1
ATOM 1331 N N . PRO A 1 176 ? -5.013 5.173 0.989 1.00 92.12 176 PRO A N 1
ATOM 1332 C CA . PRO A 1 176 ? -4.482 4.356 -0.097 1.00 92.12 176 PRO A CA 1
ATOM 1333 C C . PRO A 1 176 ? -3.225 4.990 -0.702 1.00 92.12 176 PRO A C 1
ATOM 1335 O O . PRO A 1 176 ? -3.014 6.199 -0.591 1.00 92.12 176 PRO A O 1
ATOM 1338 N N . THR A 1 177 ? -2.392 4.188 -1.369 1.00 90.12 177 THR A N 1
ATOM 1339 C CA . THR A 1 177 ? -1.312 4.717 -2.211 1.00 90.12 177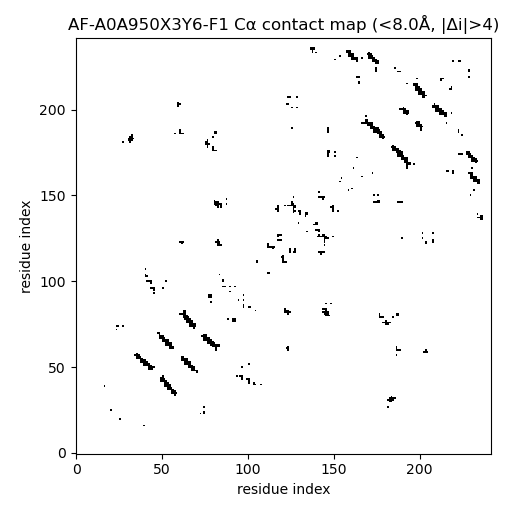 THR A CA 1
ATOM 1340 C C . THR A 1 177 ? -1.905 5.623 -3.286 1.00 90.12 177 THR A C 1
ATOM 1342 O O . THR A 1 177 ? -2.839 5.237 -3.988 1.00 90.12 177 THR A O 1
ATOM 1345 N N . VAL A 1 178 ? -1.349 6.826 -3.437 1.00 89.06 178 VAL A N 1
ATOM 1346 C CA . VAL A 1 178 ? -1.779 7.788 -4.460 1.00 89.06 178 VAL A CA 1
ATOM 1347 C C . VAL A 1 178 ? -0.610 8.109 -5.372 1.00 89.06 178 VAL A C 1
ATOM 1349 O O . VAL A 1 178 ? 0.481 8.449 -4.912 1.00 89.06 178 VAL A O 1
ATOM 1352 N N . TYR A 1 179 ? -0.845 8.046 -6.679 1.00 88.31 179 TYR A N 1
ATOM 1353 C CA . TYR A 1 179 ? 0.113 8.490 -7.679 1.00 88.31 179 TYR A CA 1
ATOM 1354 C C . TYR A 1 179 ? -0.586 9.077 -8.905 1.00 88.31 179 TYR A C 1
ATOM 1356 O O . TYR A 1 179 ? -1.754 8.810 -9.183 1.00 88.31 179 TYR A O 1
ATOM 1364 N N . SER A 1 180 ? 0.155 9.889 -9.658 1.00 85.62 180 SER A N 1
ATOM 1365 C CA . SER A 1 180 ? -0.211 10.297 -11.015 1.00 85.62 180 SER A CA 1
ATOM 1366 C C . SER A 1 180 ? 0.829 9.766 -11.999 1.00 85.62 180 SER A C 1
ATOM 1368 O O . SER A 1 180 ? 1.931 9.399 -11.592 1.00 85.62 180 SER A O 1
ATOM 1370 N N . ARG A 1 181 ? 0.537 9.790 -13.305 1.00 82.56 181 ARG A N 1
ATOM 1371 C CA . ARG A 1 181 ? 1.508 9.380 -14.340 1.00 82.56 181 ARG A CA 1
ATOM 1372 C C . ARG A 1 181 ? 2.847 10.124 -14.256 1.00 82.56 181 ARG A C 1
ATOM 1374 O O . ARG A 1 181 ? 3.867 9.572 -14.655 1.00 82.56 181 ARG A O 1
ATOM 1381 N N . ASN A 1 182 ? 2.839 11.341 -13.708 1.00 82.81 182 ASN A N 1
ATOM 1382 C CA . ASN A 1 182 ? 4.019 12.195 -13.560 1.00 82.81 182 ASN A CA 1
ATOM 1383 C C . ASN A 1 182 ? 4.490 12.336 -12.100 1.00 82.81 182 ASN A C 1
ATOM 1385 O O . ASN A 1 182 ? 5.385 13.130 -11.821 1.00 82.81 182 ASN A O 1
ATOM 1389 N N . GLY A 1 183 ? 3.878 11.599 -11.171 1.00 82.75 183 GLY A N 1
ATOM 1390 C CA . GLY A 1 183 ? 4.089 11.741 -9.733 1.00 82.75 183 GLY A CA 1
ATOM 1391 C C . GLY A 1 183 ? 3.347 12.942 -9.114 1.00 82.75 183 GLY A C 1
ATOM 1392 O O . GLY A 1 183 ? 2.548 13.594 -9.795 1.00 82.75 183 GLY A O 1
ATOM 1393 N N . PRO A 1 184 ? 3.571 13.230 -7.820 1.00 88.19 184 PRO A N 1
ATOM 1394 C CA . PRO A 1 184 ? 4.358 12.419 -6.894 1.00 88.19 184 PRO A CA 1
ATOM 1395 C C . PRO A 1 184 ? 3.680 11.072 -6.580 1.00 88.19 184 PRO A C 1
ATOM 1397 O O . PRO A 1 184 ? 2.480 10.915 -6.800 1.00 88.19 184 PRO A O 1
ATOM 1400 N N . VAL A 1 185 ? 4.454 10.110 -6.083 1.00 88.75 185 VAL A N 1
ATOM 1401 C CA . VAL A 1 185 ? 3.976 8.867 -5.466 1.00 88.75 185 VAL A CA 1
ATOM 1402 C C . VAL A 1 185 ? 3.969 9.072 -3.958 1.00 88.75 185 VAL A C 1
ATOM 1404 O O . VAL A 1 185 ? 4.985 9.452 -3.376 1.00 88.75 185 VAL A O 1
ATOM 1407 N N . LEU A 1 186 ? 2.828 8.816 -3.328 1.00 88.44 186 LEU A N 1
ATOM 1408 C CA . LEU A 1 186 ? 2.652 8.869 -1.882 1.00 88.44 186 LEU A CA 1
ATOM 1409 C C . LEU A 1 186 ? 2.254 7.481 -1.399 1.00 88.44 186 LEU A C 1
ATOM 1411 O O . LEU A 1 186 ? 1.179 6.995 -1.751 1.00 88.44 186 LEU A O 1
ATOM 1415 N N . ILE A 1 187 ? 3.129 6.844 -0.615 1.00 87.06 187 ILE A N 1
ATOM 1416 C CA . ILE A 1 187 ? 2.877 5.489 -0.116 1.00 87.06 187 ILE A CA 1
ATOM 1417 C C . ILE A 1 187 ? 1.751 5.521 0.924 1.00 87.06 187 ILE A C 1
ATOM 1419 O O . ILE A 1 187 ? 1.832 6.257 1.920 1.00 87.06 187 ILE A O 1
ATOM 1423 N N . GLY A 1 188 ? 0.737 4.684 0.691 1.00 89.62 188 GLY A N 1
ATOM 1424 C CA . GLY A 1 188 ? -0.419 4.531 1.564 1.00 89.62 188 GLY A CA 1
ATOM 1425 C C . GLY A 1 188 ? -0.080 4.020 2.967 1.00 89.62 188 GLY A C 1
ATOM 1426 O O . GLY A 1 188 ? 1.027 3.562 3.255 1.00 89.62 188 GLY A O 1
ATOM 1427 N N . ALA A 1 189 ? -1.056 4.106 3.864 1.00 90.25 189 ALA A N 1
ATOM 1428 C CA . ALA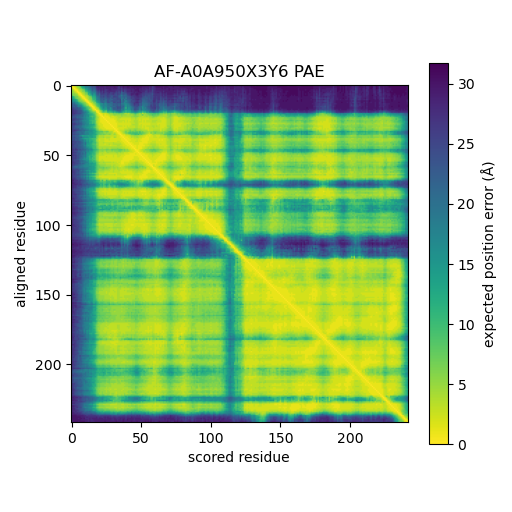 A 1 189 ? -0.976 3.626 5.235 1.00 90.25 189 ALA A CA 1
ATOM 1429 C C . ALA A 1 189 ? -2.325 3.089 5.714 1.00 90.25 189 ALA A C 1
ATOM 1431 O O . ALA A 1 189 ? -3.382 3.607 5.346 1.00 90.25 189 ALA A O 1
ATOM 1432 N N . VAL A 1 190 ? -2.276 2.100 6.605 1.00 91.94 190 VAL A N 1
ATOM 1433 C CA . VAL A 1 190 ? -3.451 1.611 7.332 1.00 91.94 190 VAL A CA 1
ATOM 1434 C C . VAL A 1 190 ? -3.152 1.604 8.818 1.00 91.94 190 VAL A C 1
ATOM 1436 O O . VAL A 1 190 ? -2.054 1.229 9.232 1.00 91.94 190 VAL A O 1
ATOM 1439 N N . GLY A 1 191 ? -4.134 2.005 9.616 1.00 94.19 191 GLY A N 1
ATOM 1440 C CA . GLY A 1 191 ? -4.058 1.914 11.064 1.00 94.19 191 GLY A CA 1
ATOM 1441 C C . GLY A 1 191 ? -5.378 1.519 11.709 1.00 94.19 191 GLY A C 1
ATOM 1442 O O . GLY A 1 191 ? -6.429 1.537 11.073 1.00 94.19 191 GLY A O 1
ATOM 1443 N N . ILE A 1 192 ? -5.315 1.171 12.992 1.00 96.00 192 ILE A N 1
ATOM 1444 C CA . ILE A 1 192 ? -6.482 0.880 13.831 1.00 96.00 192 ILE A CA 1
ATOM 1445 C C . ILE A 1 192 ? -6.498 1.871 14.993 1.00 96.00 192 ILE A C 1
ATOM 1447 O O . ILE A 1 192 ? -5.480 2.072 15.661 1.00 96.00 192 ILE A O 1
ATOM 1451 N N . LEU A 1 193 ? -7.647 2.497 15.252 1.00 97.12 193 LEU A N 1
ATOM 1452 C CA . LEU A 1 193 ? -7.809 3.385 16.403 1.00 97.12 193 LEU A CA 1
ATOM 1453 C C . LEU A 1 193 ? -7.957 2.569 17.697 1.00 97.12 193 LEU A C 1
ATOM 1455 O O . LEU A 1 193 ? -8.944 1.860 17.886 1.00 97.12 193 LEU A O 1
ATOM 1459 N N . GLY A 1 194 ? -6.990 2.688 18.602 1.00 95.56 194 GLY A N 1
ATOM 1460 C CA . GLY A 1 194 ? -6.975 1.997 19.889 1.00 95.56 194 GLY A CA 1
ATOM 1461 C C . GLY A 1 194 ? -7.878 2.631 20.952 1.00 95.56 194 GLY A C 1
ATOM 1462 O O . GLY A 1 194 ? -8.354 3.761 20.819 1.00 95.56 194 GLY A O 1
ATOM 1463 N N . LEU A 1 195 ? -8.085 1.898 22.052 1.00 94.31 195 LEU A N 1
ATOM 1464 C CA . LEU A 1 195 ? -8.860 2.343 23.225 1.00 94.31 195 LEU A CA 1
ATOM 1465 C C . LEU A 1 195 ? -8.275 3.602 23.888 1.00 94.31 195 LEU A C 1
ATOM 1467 O O . LEU A 1 195 ? -9.007 4.404 24.464 1.00 94.31 195 LEU A O 1
ATOM 1471 N N . ASP A 1 196 ? -6.963 3.788 23.780 1.00 95.62 196 ASP A N 1
ATOM 1472 C CA . ASP A 1 196 ? -6.210 4.944 24.268 1.00 95.62 196 ASP A CA 1
ATOM 1473 C C . ASP A 1 196 ? -6.256 6.153 23.311 1.00 95.62 196 ASP A C 1
ATOM 1475 O O . ASP A 1 196 ? -5.598 7.167 23.554 1.00 95.62 196 ASP A O 1
ATOM 1479 N N . ARG A 1 197 ? -7.057 6.066 22.238 1.00 93.19 197 ARG A N 1
ATOM 1480 C CA . ARG A 1 197 ? -7.214 7.075 21.176 1.00 93.19 197 ARG A CA 1
ATOM 1481 C C . ARG A 1 197 ? -5.944 7.336 20.360 1.00 93.19 197 ARG A C 1
ATOM 1483 O O . ARG A 1 197 ? -5.850 8.368 19.686 1.00 93.19 197 ARG A O 1
ATOM 1490 N N . GLN A 1 198 ? -4.991 6.409 20.393 1.00 97.25 198 GLN A N 1
ATOM 1491 C CA . GLN A 1 198 ? -3.853 6.393 19.482 1.00 97.25 198 GLN A CA 1
ATOM 1492 C C . GLN A 1 198 ? -4.200 5.578 18.238 1.00 97.25 198 GLN A C 1
ATOM 1494 O O . GLN A 1 198 ? -4.904 4.571 18.316 1.00 97.25 198 GLN A O 1
ATOM 1499 N N . VAL A 1 199 ? -3.695 5.996 17.081 1.00 96.69 199 VAL A N 1
ATOM 1500 C CA . VAL A 1 199 ? -3.749 5.166 15.874 1.00 96.69 199 VAL A CA 1
ATOM 1501 C C . VAL A 1 199 ? -2.519 4.276 15.856 1.00 96.69 199 VAL A C 1
ATOM 1503 O O . VAL A 1 199 ? -1.389 4.768 15.880 1.00 96.69 199 VAL A O 1
ATOM 1506 N N . TYR A 1 200 ? -2.744 2.969 15.816 1.00 95.00 200 TYR A N 1
ATOM 1507 C CA . TYR A 1 200 ? -1.690 1.976 15.696 1.00 95.00 200 TYR A CA 1
ATOM 1508 C C . TYR A 1 200 ? -1.498 1.617 14.230 1.00 95.00 200 TYR A C 1
ATOM 1510 O O . TYR A 1 200 ? -2.469 1.307 13.548 1.00 95.00 200 TYR A O 1
ATOM 1518 N N . GLU A 1 201 ? -0.255 1.638 13.759 1.00 91.56 201 GLU A N 1
ATOM 1519 C CA . GLU A 1 201 ? 0.133 1.121 12.442 1.00 91.56 201 GLU A CA 1
ATOM 1520 C C . GLU A 1 201 ? 1.131 -0.030 12.639 1.00 91.56 201 GLU A C 1
ATOM 1522 O O . GLU A 1 201 ? 1.900 -0.010 13.610 1.00 91.56 201 GLU A O 1
ATOM 1527 N N . PRO A 1 202 ? 1.176 -1.014 11.732 1.00 84.06 202 PRO A N 1
ATOM 1528 C CA . PRO A 1 202 ? 2.247 -2.001 11.734 1.00 84.06 202 PRO A CA 1
ATOM 1529 C C . PRO A 1 202 ? 3.605 -1.358 11.381 1.00 84.06 202 PRO A C 1
ATOM 1531 O O . PRO A 1 202 ? 3.745 -0.622 10.403 1.00 84.06 202 PRO A O 1
ATOM 1534 N N . ASP A 1 203 ? 4.630 -1.630 12.194 1.00 77.00 203 ASP A N 1
ATOM 1535 C CA . ASP A 1 203 ? 6.023 -1.216 11.988 1.00 77.00 203 ASP A CA 1
ATOM 1536 C C . ASP A 1 203 ? 6.850 -2.371 11.424 1.00 77.00 203 ASP A C 1
ATOM 1538 O O . ASP A 1 203 ? 7.321 -3.260 12.138 1.00 77.00 203 ASP A O 1
ATOM 1542 N N . PHE A 1 204 ? 7.071 -2.341 10.117 1.00 68.25 204 PHE A N 1
ATOM 1543 C CA . PHE A 1 204 ? 7.794 -3.393 9.404 1.00 68.25 204 PHE A CA 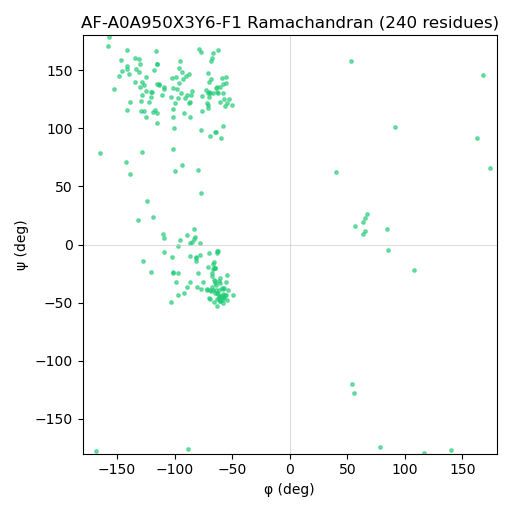1
ATOM 1544 C C . PHE A 1 204 ? 9.315 -3.263 9.509 1.00 68.25 204 PHE A C 1
ATOM 1546 O O . PHE A 1 204 ? 10.031 -4.225 9.251 1.00 68.25 204 PHE A O 1
ATOM 1553 N N . GLY A 1 205 ? 9.825 -2.127 10.001 1.00 63.88 205 GLY A N 1
ATOM 1554 C CA . GLY A 1 205 ? 11.195 -2.058 10.515 1.00 63.88 205 GLY A CA 1
ATOM 1555 C C . GLY A 1 205 ? 11.385 -2.891 11.790 1.00 63.88 205 GLY A C 1
ATOM 1556 O O . GLY A 1 205 ? 12.518 -3.196 12.153 1.00 63.88 205 GLY A O 1
ATOM 1557 N N . LYS A 1 206 ? 10.285 -3.277 12.451 1.00 66.50 206 LYS A N 1
ATOM 1558 C CA . LYS A 1 206 ? 10.239 -4.084 13.680 1.00 66.50 206 LYS A CA 1
ATOM 1559 C C . LYS A 1 206 ? 9.390 -5.350 13.512 1.00 66.50 206 LYS A C 1
ATOM 1561 O O . LYS A 1 206 ? 8.652 -5.736 14.421 1.00 66.50 206 LYS A O 1
ATOM 1566 N N . GLY A 1 207 ? 9.456 -5.971 12.335 1.00 65.00 207 GLY A N 1
ATOM 1567 C CA . GLY A 1 207 ? 8.792 -7.251 12.067 1.00 65.00 207 GLY A CA 1
ATOM 1568 C C . GLY A 1 207 ? 7.260 -7.196 12.057 1.00 65.00 207 GLY A C 1
ATOM 1569 O O . GLY A 1 207 ? 6.623 -8.195 12.362 1.00 65.00 207 GLY A O 1
ATOM 1570 N N . GLY A 1 208 ? 6.659 -6.038 11.760 1.00 69.56 208 GLY A N 1
ATOM 1571 C CA . GLY A 1 208 ? 5.201 -5.881 11.660 1.00 69.56 208 GLY A CA 1
ATOM 1572 C C . GLY A 1 208 ? 4.501 -5.629 12.998 1.00 69.56 208 GLY A C 1
ATOM 1573 O O . GLY A 1 208 ? 3.278 -5.704 13.077 1.00 69.56 208 GLY A O 1
ATOM 1574 N N . SER A 1 209 ? 5.258 -5.309 14.050 1.00 79.62 209 SER A N 1
ATOM 1575 C CA . SER A 1 209 ? 4.703 -4.984 15.368 1.00 79.62 209 SER A CA 1
ATOM 1576 C C . SER A 1 209 ? 3.781 -3.763 15.300 1.00 79.62 209 SER A C 1
ATOM 1578 O O . SER A 1 209 ? 4.149 -2.746 14.716 1.00 79.62 209 SER A O 1
ATOM 1580 N N . TRP A 1 210 ? 2.618 -3.821 15.949 1.00 87.44 210 TRP A N 1
ATOM 1581 C CA . TRP A 1 210 ? 1.715 -2.673 16.056 1.00 87.44 210 TRP A CA 1
ATOM 1582 C C . TRP A 1 210 ? 2.302 -1.607 16.981 1.00 87.44 210 TRP A C 1
ATOM 1584 O O . TRP A 1 210 ? 2.536 -1.859 18.164 1.00 87.44 210 TRP A O 1
ATOM 1594 N N . VAL A 1 211 ? 2.526 -0.403 16.456 1.00 90.50 211 VAL A N 1
ATOM 1595 C CA . VAL A 1 211 ? 3.092 0.716 17.220 1.00 90.50 211 VAL A CA 1
ATOM 1596 C C . VAL A 1 211 ? 2.186 1.943 17.155 1.00 90.50 211 VAL A C 1
ATOM 1598 O O . VAL A 1 211 ? 1.588 2.210 16.109 1.00 90.50 211 VAL A O 1
ATOM 1601 N N . PRO A 1 212 ? 2.091 2.728 18.241 1.00 94.06 212 PRO A N 1
ATOM 1602 C CA . PRO A 1 212 ? 1.316 3.959 18.229 1.00 94.06 212 PRO A CA 1
ATOM 1603 C C . PRO A 1 212 ? 1.998 5.004 17.335 1.00 94.06 212 PRO A C 1
ATOM 1605 O O . PRO A 1 212 ? 3.194 5.275 17.465 1.00 94.06 212 PRO A O 1
ATOM 1608 N N . ARG A 1 213 ? 1.233 5.617 16.426 1.00 91.88 213 ARG A N 1
ATOM 1609 C CA . ARG A 1 213 ? 1.708 6.632 15.464 1.00 91.88 213 ARG A CA 1
ATOM 1610 C C . ARG A 1 213 ? 1.204 8.046 15.737 1.00 91.88 213 ARG A C 1
ATOM 1612 O O . ARG A 1 213 ? 1.485 8.951 14.943 1.00 91.88 213 ARG A O 1
ATOM 1619 N N . GLY A 1 214 ? 0.562 8.244 16.883 1.00 94.25 214 GLY A N 1
ATOM 1620 C CA . GLY A 1 214 ? 0.007 9.513 17.339 1.00 94.25 214 GLY A CA 1
ATOM 1621 C C . GLY A 1 214 ? -1.509 9.449 17.477 1.00 94.25 214 GLY A C 1
ATOM 1622 O O . GLY A 1 214 ? -2.135 8.413 17.237 1.00 94.25 214 GLY A O 1
ATOM 1623 N N . THR A 1 215 ? -2.099 10.575 17.870 1.00 96.44 215 THR A N 1
ATOM 1624 C CA . THR A 1 215 ? -3.554 10.678 18.011 1.00 96.44 215 THR A CA 1
ATOM 1625 C C . THR A 1 215 ? -4.243 10.566 16.650 1.00 96.44 215 THR A C 1
ATOM 1627 O O . THR A 1 215 ? -3.610 10.767 15.611 1.00 96.44 215 THR A O 1
ATOM 1630 N N . LEU A 1 216 ? -5.559 10.329 16.636 1.00 95.12 216 LEU A N 1
ATOM 1631 C CA . LEU A 1 216 ? -6.361 10.358 15.402 1.00 95.12 216 LEU A CA 1
ATOM 1632 C C . LEU A 1 216 ? -6.106 11.625 14.565 1.00 95.12 216 LEU A C 1
ATOM 1634 O O . LEU A 1 216 ? -5.904 11.551 13.356 1.00 95.12 216 LEU A O 1
ATOM 1638 N N . ASN A 1 217 ? -6.035 12.787 15.219 1.00 94.56 217 ASN A N 1
ATOM 1639 C CA . ASN A 1 217 ? -5.775 14.059 14.546 1.00 94.56 217 ASN A CA 1
ATOM 1640 C C . ASN A 1 217 ? -4.365 14.134 13.950 1.00 94.56 217 ASN A C 1
ATOM 1642 O O . ASN A 1 217 ? -4.195 14.680 12.859 1.00 94.56 217 ASN A O 1
ATOM 1646 N N . ASP A 1 218 ? -3.356 13.607 14.645 1.00 94.06 218 ASP A N 1
ATOM 1647 C CA . ASP A 1 218 ? -1.979 13.580 14.139 1.00 94.06 218 ASP A CA 1
ATOM 1648 C C . ASP A 1 218 ? -1.856 12.633 12.947 1.00 94.06 218 ASP A C 1
ATOM 1650 O O . ASP A 1 218 ? -1.208 12.963 11.951 1.00 94.06 218 ASP A O 1
ATOM 1654 N N . TRP A 1 219 ? -2.527 11.483 13.026 1.00 93.50 219 TRP A N 1
ATOM 1655 C CA . TRP A 1 219 ? -2.579 10.499 11.956 1.00 93.50 219 TRP A CA 1
ATOM 1656 C C . TRP A 1 219 ? -3.257 11.063 10.705 1.00 93.50 219 TRP A C 1
ATOM 1658 O O . TRP A 1 219 ? -2.691 10.977 9.617 1.00 93.50 219 TRP A O 1
ATOM 1668 N N . ILE A 1 220 ? -4.412 11.724 10.854 1.00 93.31 220 ILE A N 1
ATOM 1669 C CA . ILE A 1 220 ? -5.111 12.394 9.747 1.00 93.31 220 ILE A CA 1
ATOM 1670 C C . ILE A 1 220 ? -4.220 13.475 9.139 1.00 93.31 220 ILE A C 1
ATOM 1672 O O . ILE A 1 220 ? -4.037 13.500 7.929 1.00 93.31 220 ILE A O 1
ATOM 1676 N N . LYS A 1 221 ? -3.612 14.353 9.943 1.00 91.44 221 LYS A N 1
ATOM 1677 C CA . LYS A 1 221 ? -2.715 15.398 9.415 1.00 91.44 221 LYS A CA 1
ATOM 1678 C C . LYS A 1 221 ? -1.555 14.818 8.611 1.00 91.44 221 LYS A C 1
ATOM 1680 O O . LYS A 1 221 ? -1.170 15.409 7.608 1.00 91.44 221 LYS A O 1
ATOM 1685 N N . ARG A 1 222 ? -1.008 13.681 9.049 1.00 88.75 222 ARG A N 1
ATOM 1686 C CA . ARG A 1 222 ? 0.083 12.995 8.355 1.00 88.75 222 ARG A CA 1
ATOM 1687 C C . ARG A 1 222 ? -0.382 12.324 7.069 1.00 88.75 222 ARG A C 1
ATOM 1689 O O . ARG A 1 222 ? 0.372 12.342 6.117 1.00 88.75 222 ARG A O 1
ATOM 1696 N N . ASN A 1 223 ? -1.578 11.738 7.044 1.00 89.12 223 ASN A N 1
ATOM 1697 C CA . ASN A 1 223 ? -2.012 10.830 5.977 1.00 89.12 223 ASN A CA 1
ATOM 1698 C C . ASN A 1 223 ? -3.095 11.385 5.049 1.00 89.12 223 ASN A C 1
ATOM 1700 O O . ASN A 1 223 ? -3.423 10.748 4.053 1.00 89.12 223 ASN A O 1
ATOM 1704 N N . ASN A 1 224 ? -3.655 12.564 5.328 1.00 82.81 224 ASN A N 1
ATOM 1705 C CA . ASN A 1 224 ? -4.706 13.171 4.509 1.00 82.81 224 ASN A CA 1
ATOM 1706 C C . ASN A 1 224 ? -4.171 13.815 3.225 1.00 82.81 224 ASN A C 1
ATOM 1708 O O . ASN A 1 224 ? -4.534 14.937 2.854 1.00 82.81 224 ASN A O 1
ATOM 1712 N N . TYR A 1 225 ? -3.283 13.105 2.542 1.00 68.94 225 TYR A N 1
ATOM 1713 C CA . TYR A 1 225 ? -2.802 13.491 1.237 1.00 68.94 225 TYR A CA 1
ATOM 1714 C C . TYR A 1 225 ? -3.982 13.495 0.268 1.00 68.94 225 TYR A C 1
ATOM 1716 O O . TYR A 1 225 ? -4.772 12.555 0.211 1.00 68.94 225 TYR A O 1
ATOM 1724 N N . THR A 1 226 ? -4.148 14.582 -0.483 1.00 66.31 226 THR A N 1
ATOM 1725 C CA . THR A 1 226 ? -5.196 14.712 -1.515 1.00 66.31 226 THR A CA 1
ATOM 1726 C C . THR A 1 226 ? -6.648 14.508 -1.042 1.00 66.31 226 THR A C 1
ATOM 1728 O O . THR A 1 226 ? -7.539 14.374 -1.875 1.00 66.31 226 THR A O 1
ATOM 1731 N N . ARG A 1 227 ? -6.919 14.561 0.274 1.00 71.19 227 ARG A N 1
ATOM 1732 C CA . ARG A 1 227 ? -8.242 14.301 0.883 1.00 71.19 227 ARG A CA 1
ATOM 1733 C C . ARG A 1 227 ? -8.760 12.864 0.731 1.00 71.19 227 ARG A C 1
ATOM 1735 O O . ARG A 1 227 ? -9.966 12.646 0.806 1.00 71.19 227 ARG A O 1
ATOM 1742 N N . GLN A 1 228 ? -7.873 11.894 0.522 1.00 85.06 228 GLN A N 1
ATOM 1743 C CA . GLN A 1 228 ? -8.240 10.484 0.385 1.00 85.06 228 GLN A CA 1
ATOM 1744 C C . GLN A 1 228 ? -7.959 9.737 1.688 1.00 85.06 228 GLN A C 1
ATOM 1746 O O . GLN A 1 228 ? -6.918 9.107 1.858 1.00 85.06 228 GLN A O 1
ATOM 1751 N N . LEU A 1 229 ? -8.898 9.851 2.626 1.00 93.62 229 LEU A N 1
ATOM 1752 C CA . LEU A 1 229 ? -8.922 9.071 3.857 1.00 93.62 229 LEU A CA 1
ATOM 1753 C C . LEU A 1 229 ? -10.264 8.378 3.996 1.00 93.62 229 LEU A C 1
ATOM 1755 O O . LEU A 1 229 ? -11.312 8.984 3.779 1.00 93.62 229 LEU A O 1
ATOM 1759 N N . PHE A 1 230 ? -10.210 7.122 4.412 1.00 95.94 230 PHE A N 1
ATOM 1760 C CA . PHE A 1 230 ? -11.374 6.268 4.567 1.00 95.94 230 PHE A CA 1
ATOM 1761 C C . PHE A 1 230 ? -11.344 5.599 5.933 1.00 95.94 230 PHE A C 1
ATOM 1763 O O . PHE A 1 230 ? -10.277 5.353 6.498 1.00 95.94 230 PHE A O 1
ATOM 1770 N N . GLY A 1 231 ? -12.525 5.342 6.477 1.00 96.50 231 GLY A N 1
ATOM 1771 C CA . GLY A 1 231 ? -12.690 4.708 7.769 1.00 96.50 231 GLY A CA 1
ATOM 1772 C C . GLY A 1 231 ? -13.749 3.624 7.673 1.00 96.50 231 GLY A C 1
ATOM 1773 O O . GLY A 1 231 ? -14.781 3.823 7.028 1.00 96.50 231 GLY A O 1
ATOM 1774 N N . PHE A 1 232 ? -13.507 2.502 8.338 1.00 97.06 232 PHE A N 1
ATOM 1775 C CA . PHE A 1 232 ? -14.413 1.362 8.342 1.00 97.06 232 PHE A CA 1
ATOM 1776 C C . PHE A 1 232 ? -14.506 0.733 9.727 1.00 97.06 232 PHE A C 1
ATOM 1778 O O . PHE A 1 232 ? -13.531 0.683 10.478 1.00 97.06 232 PHE A O 1
ATOM 1785 N N . LEU A 1 233 ? -15.684 0.210 10.047 1.00 95.31 233 LEU A N 1
ATOM 1786 C CA . LEU A 1 233 ? -15.898 -0.698 11.166 1.00 95.31 233 LEU A CA 1
ATOM 1787 C C . LEU A 1 233 ? -16.326 -2.056 10.641 1.00 95.31 233 LEU A C 1
ATOM 1789 O O . LEU A 1 233 ? -17.185 -2.150 9.769 1.00 95.31 233 LEU A O 1
ATOM 1793 N N . LEU A 1 234 ? -15.778 -3.106 11.233 1.00 91.62 234 LEU A N 1
ATOM 1794 C CA . LEU A 1 234 ? -16.211 -4.469 10.972 1.00 91.62 234 LEU A CA 1
ATOM 1795 C C . LEU A 1 234 ? -17.162 -4.929 12.069 1.00 91.62 234 LEU A C 1
ATOM 1797 O O . LEU A 1 234 ? -17.008 -4.576 13.242 1.00 91.62 234 LEU A O 1
ATOM 1801 N N . ARG A 1 2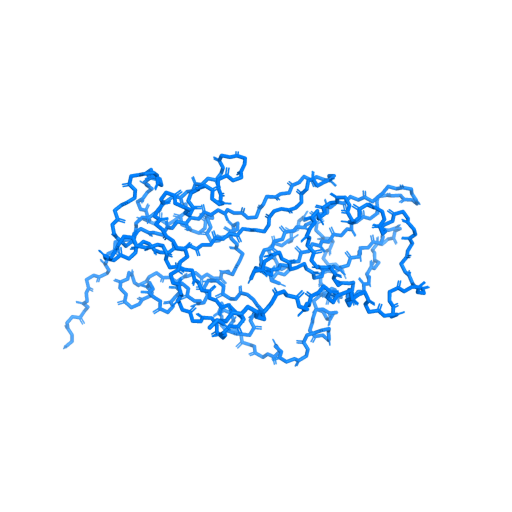35 ? -18.160 -5.728 11.691 1.00 88.50 235 ARG A N 1
ATOM 1802 C CA . ARG A 1 235 ? -19.034 -6.381 12.664 1.00 88.50 235 ARG A CA 1
ATOM 1803 C C . ARG A 1 235 ? -18.250 -7.502 13.334 1.00 88.50 235 ARG A C 1
ATOM 1805 O O . ARG A 1 235 ? -17.597 -8.291 12.662 1.00 88.50 235 ARG A O 1
ATOM 1812 N N . ALA A 1 236 ? -18.324 -7.578 14.660 1.00 83.88 236 ALA A N 1
ATOM 1813 C CA . ALA A 1 236 ? -17.791 -8.733 15.364 1.00 83.88 236 ALA A CA 1
ATOM 1814 C C . ALA A 1 236 ? -18.570 -9.979 14.926 1.00 83.88 236 ALA A C 1
ATOM 1816 O O . ALA A 1 236 ? -19.807 -9.973 14.931 1.00 83.88 236 ALA A O 1
ATOM 1817 N N . HIS A 1 237 ? -17.859 -11.042 14.565 1.00 77.00 237 HIS A N 1
ATOM 1818 C CA . HIS A 1 237 ? -18.503 -12.322 14.336 1.00 77.00 237 HIS A CA 1
ATOM 1819 C C . HIS A 1 237 ? -18.939 -12.848 15.708 1.00 77.00 237 HIS A C 1
ATOM 1821 O O . HIS A 1 237 ? -18.122 -12.849 16.635 1.00 77.00 237 HIS A O 1
ATOM 1827 N N . PRO A 1 238 ? -20.196 -13.287 15.900 1.00 60.25 238 PRO A N 1
ATOM 1828 C CA . PRO A 1 238 ? -20.562 -13.950 17.139 1.00 60.25 238 PRO A CA 1
ATOM 1829 C C . PRO A 1 238 ? -19.618 -15.139 17.310 1.00 60.25 238 PRO A C 1
ATOM 1831 O O . PRO A 1 238 ? -19.537 -16.003 16.430 1.00 60.25 238 PRO A O 1
ATOM 1834 N N . ALA A 1 239 ? -18.849 -15.138 18.401 1.00 56.47 239 ALA A N 1
ATOM 1835 C CA . ALA A 1 239 ? -18.014 -16.269 18.753 1.00 56.47 239 ALA A CA 1
ATOM 1836 C C . ALA A 1 239 ? -18.930 -17.493 18.793 1.00 56.47 239 ALA A C 1
ATOM 1838 O O . ALA A 1 239 ? -19.922 -17.505 19.527 1.00 56.47 239 ALA A O 1
ATOM 1839 N N . VAL A 1 240 ? -18.630 -18.510 17.984 1.00 48.00 240 VAL A N 1
ATOM 1840 C CA . VAL A 1 240 ? -19.227 -19.825 18.197 1.00 48.00 240 VAL A CA 1
ATOM 1841 C C . VAL A 1 240 ? -18.674 -20.280 19.539 1.00 48.00 240 VAL A C 1
ATOM 1843 O O . VAL A 1 240 ? -17.533 -20.730 19.618 1.00 48.00 240 VAL A O 1
ATOM 1846 N N . VAL A 1 241 ? -19.453 -20.072 20.600 1.00 41.28 241 VAL A N 1
ATOM 1847 C CA . VAL A 1 241 ? -19.216 -20.683 21.903 1.00 41.28 241 VAL A CA 1
ATOM 1848 C C . VAL A 1 241 ? -19.232 -22.186 21.641 1.00 41.28 241 VAL A C 1
ATOM 1850 O O . VAL A 1 241 ? -20.289 -22.753 21.369 1.00 41.28 241 VAL A O 1
ATOM 1853 N N . ARG A 1 242 ? -18.045 -22.792 21.582 1.00 38.53 242 ARG A N 1
ATOM 1854 C CA . ARG A 1 242 ? -17.882 -24.245 21.595 1.00 38.53 242 ARG A CA 1
ATOM 1855 C C . ARG A 1 242 ? -17.805 -24.714 23.035 1.00 38.53 242 ARG A C 1
ATOM 1857 O O . ARG A 1 242 ? -17.108 -24.033 23.819 1.00 38.53 242 ARG A O 1
#

Solvent-accessible surface area (backbone atoms only — not comparable to full-atom values): 13776 Å² total; per-residue (Å²): 138,88,85,86,80,83,91,78,86,73,83,75,73,58,79,78,59,79,81,76,68,56,73,65,55,52,58,48,50,54,59,19,35,70,96,44,53,75,42,82,55,52,72,36,66,57,92,97,28,47,37,38,37,30,44,37,32,49,92,82,42,52,26,32,37,29,37,34,28,87,50,103,85,44,75,30,50,58,44,66,33,24,23,80,62,61,72,80,40,64,86,67,50,60,74,82,35,47,62,52,51,52,51,35,53,44,64,74,42,66,94,40,77,73,80,72,81,30,28,84,35,44,89,38,34,49,19,37,51,46,28,73,68,37,28,89,44,35,70,47,73,55,69,39,31,26,38,56,51,46,50,48,53,44,72,73,45,90,42,44,78,49,58,57,93,70,57,53,70,67,23,39,37,39,17,43,40,45,68,44,54,77,37,53,56,44,81,34,50,59,32,36,29,37,93,87,51,29,26,28,28,66,33,55,91,62,82,43,42,77,39,77,67,40,40,58,68,54,43,45,73,72,45,46,59,95,74,46,62,42,22,33,37,72,60,68,45,81,75,81,85,123

Nearest PDB structures (foldseek):
  4r80-assembly2_B  TM=7.364E-01  e=8.168E-01  synthetic construct
  8chv-assembly1_B  TM=5.627E-01  e=1.363E+00  Homo sapiens
  8chu-assembly1_B  TM=5.612E-01  e=1.527E+00  Homo sapiens
  2l33-assembly1_A  TM=3.271E-01  e=2.275E+00  Homo sapiens

Secondary structure (DSSP, 8-state):
--------------GGGGTTS-HHHHHHHHHHSTT-EEEEEEEEEETTEEEEEEEEEETTEEEEEEEEEEETTEEEEEEEESS--GGGGBTTB-HHHHHHHHHHHHHHSGGG----SS-TTSSS-HHHHHHHHHHHHH----S---HHHHHHHHHHTT-EEE-GGGPPTT-EEEE--EE-TT--EE--EEEEE-TTSEEEEEEGGGTTEEEEEEEHHHHHHHH-GGG--EEEEPPPPPP---

pLDDT: mean 77.3, std 18.78, range [28.08, 97.25]